Protein AF-A0AAN8RDM3-F1 (afdb_monomer)

Foldseek 3Di:
DKDFDWDADPVRFIFTDWIFDDDPAADDDPPPDPPRTDPSVDDAFAFDDNHHSVDAFQARVQLRVQVVVLVVCVVVDVDDPVNSFVSQQVSLVWDPQPPDPCNVPDLPVVVVVSNHSWFDKDFQPSVDDPPPPDDDPDPDPDPCVLVVRLVGIDTDQKGWDWDAGRNQKIKIWMAGQQDVVVPGNGDPPRIDIDIDGDDD

InterPro domains:
  IPR008551 Transport and Golgi organisation protein 2 [PF05742] (17-179)
  IPR008551 Transport and Golgi organisation protein 2 [PTHR17985] (17-179)

Organism: NCBI:txid47235

Sequence (200 aa):
MLCGQFSRDHQNRVRIDSFGVISNRAEGQIHEKRHDIIDPMEPGTYGLSNSAFTSPWPKVLNGEQLLNELVEEIQHDKLTNREISQKGIEILGSDSLSGDEAWKESNNRLELLKQSVFIPMFETRNLAGPNSVGATTGQDQGQDQALSGLYNLYGTQKQTVIIVHESGAVRYTEKTLYDWLQGATSVANGTVDIIFDLDL

Structure (mmCIF, N/CA/C/O backbone):
data_AF-A0AAN8RDM3-F1
#
_entry.id   AF-A0AAN8RDM3-F1
#
loop_
_atom_site.group_PDB
_atom_site.id
_atom_site.type_symbol
_atom_site.label_atom_id
_atom_site.label_alt_id
_atom_site.label_comp_id
_atom_site.label_asym_id
_atom_site.label_entity_id
_atom_site.label_seq_id
_atom_site.pdbx_PDB_ins_code
_atom_site.Cartn_x
_atom_site.Cartn_y
_atom_site.Cartn_z
_atom_site.occupancy
_atom_site.B_iso_or_equiv
_atom_site.auth_seq_id
_atom_site.auth_comp_id
_atom_site.auth_asym_id
_atom_site.auth_atom_id
_atom_site.pdbx_PDB_model_num
ATOM 1 N N . MET A 1 1 ? -11.429 -5.765 -7.635 1.00 68.56 1 MET A N 1
ATOM 2 C CA . MET A 1 1 ? -12.202 -4.850 -6.770 1.00 68.56 1 MET A CA 1
ATOM 3 C C . MET A 1 1 ? -12.479 -5.562 -5.463 1.00 68.56 1 MET A C 1
ATOM 5 O O . MET A 1 1 ? -12.862 -6.721 -5.506 1.00 68.56 1 MET A O 1
ATOM 9 N N . LEU A 1 2 ? -12.259 -4.896 -4.335 1.00 77.38 2 LEU A N 1
ATOM 10 C CA . LEU A 1 2 ? -12.659 -5.393 -3.020 1.00 77.38 2 LEU A CA 1
ATOM 11 C C . LEU A 1 2 ? -14.051 -4.853 -2.700 1.00 77.38 2 LEU A C 1
ATOM 13 O O . LEU A 1 2 ? -14.313 -3.675 -2.940 1.00 77.38 2 LEU A O 1
ATOM 17 N N . CYS A 1 3 ? -14.943 -5.706 -2.212 1.00 77.00 3 CYS A N 1
ATOM 18 C CA . CYS A 1 3 ? -16.297 -5.321 -1.835 1.00 77.00 3 CYS A CA 1
ATOM 19 C C . CYS A 1 3 ? -16.640 -5.945 -0.490 1.00 77.00 3 CYS A C 1
ATOM 21 O O . CYS A 1 3 ? -16.490 -7.147 -0.309 1.00 77.00 3 CYS A O 1
ATOM 23 N N . GLY A 1 4 ? -17.123 -5.140 0.443 1.00 79.75 4 GLY A N 1
ATOM 24 C CA . GLY A 1 4 ? -17.584 -5.641 1.722 1.00 79.75 4 GLY A CA 1
ATOM 25 C C . GLY A 1 4 ? -18.233 -4.554 2.548 1.00 79.75 4 GLY A C 1
ATOM 26 O O . GLY A 1 4 ? -18.380 -3.417 2.095 1.00 79.75 4 GLY A O 1
ATOM 27 N N . GLN A 1 5 ? -18.627 -4.929 3.756 1.00 83.31 5 GLN A N 1
ATOM 28 C CA . GLN A 1 5 ? -19.312 -4.050 4.687 1.00 83.31 5 GLN A CA 1
ATOM 29 C C . GLN A 1 5 ? -18.577 -4.038 6.027 1.00 83.31 5 GLN A C 1
ATOM 31 O O . GLN A 1 5 ? -18.112 -5.074 6.502 1.00 83.31 5 GLN A O 1
ATOM 36 N N . PHE A 1 6 ? -18.489 -2.852 6.624 1.00 86.88 6 PHE A N 1
ATOM 37 C CA . PHE A 1 6 ? -18.148 -2.707 8.030 1.00 86.88 6 PHE A CA 1
ATOM 38 C C . PHE A 1 6 ? -19.433 -2.682 8.859 1.00 86.88 6 PHE A C 1
ATOM 40 O O . PHE A 1 6 ? -20.423 -2.068 8.459 1.00 86.88 6 PHE A O 1
ATOM 47 N N . SER A 1 7 ? -19.410 -3.321 10.020 1.00 89.50 7 SER A N 1
ATOM 48 C CA . SER A 1 7 ? -20.489 -3.273 11.007 1.00 89.50 7 SER A CA 1
ATOM 49 C C . SER A 1 7 ? -19.919 -3.087 12.406 1.00 89.50 7 SER A C 1
ATOM 51 O O . SER A 1 7 ? -18.700 -3.080 12.594 1.00 89.50 7 SER A O 1
ATOM 53 N N . ARG A 1 8 ? -20.796 -2.905 13.398 1.00 90.44 8 ARG A N 1
ATOM 54 C CA . ARG A 1 8 ? -20.408 -2.849 14.808 1.00 90.44 8 ARG A CA 1
ATOM 55 C C . ARG A 1 8 ? -20.841 -4.109 15.541 1.00 90.44 8 ARG A C 1
ATOM 57 O O . ARG A 1 8 ? -21.967 -4.575 15.380 1.00 90.44 8 ARG A O 1
ATOM 64 N N . ASP A 1 9 ? -19.952 -4.639 16.375 1.00 89.56 9 ASP A N 1
ATOM 65 C CA . ASP A 1 9 ? -20.300 -5.713 17.299 1.00 89.56 9 ASP A CA 1
ATOM 66 C C . ASP A 1 9 ? -21.062 -5.197 18.533 1.00 89.56 9 ASP A C 1
ATOM 68 O O . ASP A 1 9 ? -21.318 -4.005 18.709 1.00 89.56 9 ASP A O 1
ATOM 72 N N . HIS A 1 10 ? -21.426 -6.119 19.424 1.00 91.31 10 HIS A N 1
ATOM 73 C CA . HIS A 1 10 ? -22.128 -5.813 20.672 1.00 91.31 10 HIS A CA 1
ATOM 74 C C . HIS A 1 10 ? -21.305 -4.966 21.661 1.00 91.31 10 HIS A C 1
ATOM 76 O O . HIS A 1 10 ? -21.878 -4.412 22.596 1.00 91.31 10 HIS A O 1
ATOM 82 N N . GLN A 1 11 ? -19.987 -4.847 21.466 1.00 91.88 11 GLN A N 1
ATOM 83 C CA . GLN A 1 11 ? -19.116 -3.920 22.192 1.00 91.88 11 GLN A CA 1
ATOM 84 C C . GLN A 1 11 ? -18.909 -2.593 21.446 1.00 91.88 11 GLN A C 1
ATOM 86 O O . GLN A 1 11 ? -18.042 -1.808 21.828 1.00 91.88 11 GLN A O 1
ATOM 91 N N . ASN A 1 12 ? -19.706 -2.318 20.408 1.00 89.38 12 ASN A N 1
ATOM 92 C CA . ASN A 1 12 ? -19.611 -1.134 19.556 1.00 89.38 12 ASN A CA 1
ATOM 93 C C . ASN A 1 12 ? -18.294 -1.045 18.760 1.00 89.38 12 ASN A C 1
ATOM 95 O O . ASN A 1 12 ? -17.922 0.038 18.298 1.00 89.38 12 ASN A O 1
ATOM 99 N N . ARG A 1 13 ? -17.587 -2.166 18.582 1.00 91.06 13 ARG A N 1
ATOM 100 C CA . ARG A 1 13 ? -16.330 -2.218 17.831 1.00 91.06 13 ARG A CA 1
ATOM 101 C C . ARG A 1 13 ? -16.594 -2.487 16.362 1.00 91.06 13 ARG A C 1
ATOM 103 O O . ARG A 1 13 ? -17.389 -3.364 16.029 1.00 91.06 13 ARG A O 1
ATOM 110 N N . VAL A 1 14 ? -15.917 -1.746 15.495 1.00 90.06 14 VAL A N 1
ATOM 111 C CA . VAL A 1 14 ? -15.956 -1.937 14.049 1.00 90.06 14 VAL A CA 1
ATOM 112 C C . VAL A 1 14 ? -15.333 -3.277 13.688 1.00 90.06 14 VAL A C 1
ATOM 114 O O . VAL A 1 14 ? -14.226 -3.600 14.118 1.00 90.06 14 VAL A O 1
ATOM 117 N N . ARG A 1 15 ? -16.049 -4.046 12.870 1.00 86.44 15 ARG A N 1
ATOM 118 C CA . ARG A 1 15 ? -15.604 -5.314 12.299 1.00 86.44 15 ARG A CA 1
ATOM 119 C C . ARG A 1 15 ? -15.868 -5.318 10.804 1.00 86.44 15 ARG A C 1
ATOM 121 O O . ARG A 1 15 ? -16.769 -4.637 10.318 1.00 86.44 15 ARG A O 1
ATOM 128 N N . ILE A 1 16 ? -15.062 -6.086 10.087 1.00 81.62 16 ILE A N 1
ATOM 129 C CA . ILE A 1 16 ? -15.334 -6.424 8.695 1.00 81.62 16 ILE A CA 1
ATOM 130 C C . ILE A 1 16 ? -16.330 -7.590 8.728 1.00 81.62 16 ILE A C 1
ATOM 132 O O . ILE A 1 16 ? -16.072 -8.588 9.399 1.00 81.62 16 ILE A O 1
ATOM 136 N N . ASP A 1 17 ? -17.474 -7.451 8.060 1.00 78.00 17 ASP A N 1
ATOM 137 C CA . ASP A 1 17 ? -18.386 -8.571 7.813 1.00 78.00 17 ASP A CA 1
ATOM 138 C C . ASP A 1 17 ? -17.915 -9.327 6.559 1.00 78.00 17 ASP A C 1
ATOM 140 O O . ASP A 1 17 ? -16.739 -9.633 6.397 1.00 78.00 17 ASP A O 1
ATOM 144 N N . SER A 1 18 ? -18.805 -9.635 5.618 1.00 72.88 18 SER A N 1
ATOM 145 C CA . SER A 1 18 ? -18.408 -10.289 4.374 1.00 72.88 18 SER A CA 1
ATOM 146 C C . SER A 1 18 ? -17.490 -9.379 3.556 1.00 72.88 18 SER A C 1
ATOM 148 O O . SER A 1 18 ? -17.878 -8.262 3.207 1.00 72.88 18 SER A O 1
ATOM 150 N N . PHE A 1 19 ? -16.301 -9.880 3.217 1.00 73.88 19 PHE A N 1
ATOM 151 C CA . PHE A 1 19 ? -15.342 -9.212 2.344 1.00 73.88 19 PHE A CA 1
ATOM 152 C C . PHE A 1 19 ? -15.029 -10.110 1.144 1.00 73.88 19 PHE A C 1
ATOM 154 O O . PHE A 1 19 ? -14.442 -11.183 1.271 1.00 73.88 19 PHE A O 1
ATOM 161 N N . GLY A 1 20 ? -15.492 -9.697 -0.030 1.00 74.12 20 GLY A N 1
ATOM 162 C CA . GLY A 1 20 ? -15.353 -10.421 -1.284 1.00 74.12 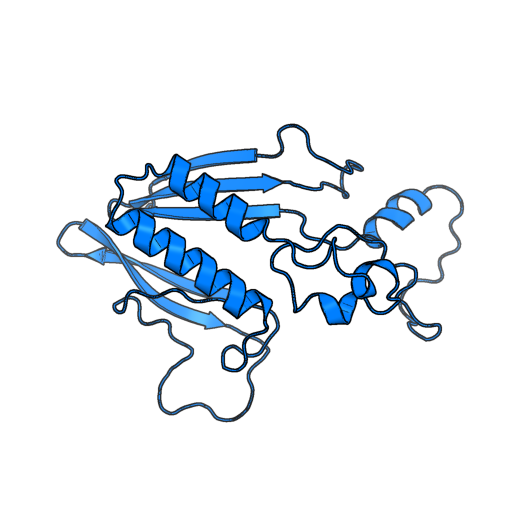20 GLY A CA 1
ATOM 163 C C . GLY A 1 20 ? -14.354 -9.767 -2.230 1.00 74.12 20 GLY A C 1
ATOM 164 O O . GLY A 1 20 ? -14.242 -8.538 -2.315 1.00 74.12 20 GLY A O 1
ATOM 165 N N . VAL A 1 21 ? -13.670 -10.605 -3.003 1.00 73.81 21 VAL A N 1
ATOM 166 C CA . VAL A 1 21 ? -12.825 -10.183 -4.122 1.00 73.81 21 VAL A CA 1
ATOM 167 C C . VAL A 1 21 ? -13.608 -10.345 -5.425 1.00 73.81 21 VAL A C 1
ATOM 169 O O . VAL A 1 21 ? -14.017 -11.439 -5.794 1.00 73.81 21 VAL A O 1
ATOM 172 N N . ILE A 1 22 ? -13.796 -9.254 -6.166 1.00 72.12 22 ILE A N 1
ATOM 173 C CA . ILE A 1 22 ? -14.384 -9.266 -7.511 1.00 72.12 22 ILE A CA 1
ATOM 174 C C . ILE A 1 22 ? -13.262 -9.075 -8.532 1.00 72.12 22 ILE A C 1
ATOM 176 O O . ILE A 1 22 ? -12.672 -7.993 -8.622 1.00 72.12 22 ILE A O 1
ATOM 180 N N . SER A 1 23 ? -12.968 -10.121 -9.304 1.00 69.56 23 SER A N 1
ATOM 181 C CA . SER A 1 23 ? -11.911 -10.142 -10.320 1.00 69.56 23 SER A CA 1
ATOM 182 C C . SER A 1 23 ? -12.459 -10.586 -11.675 1.00 69.56 23 SER A C 1
ATOM 184 O O . SER A 1 23 ? -13.256 -11.514 -11.759 1.00 69.56 23 SER A O 1
ATOM 186 N N . ASN A 1 24 ? -11.997 -9.949 -12.752 1.00 65.94 24 ASN A N 1
ATOM 187 C CA . ASN A 1 24 ? -12.223 -10.415 -14.124 1.00 65.94 24 ASN A CA 1
ATOM 188 C C . ASN A 1 24 ? -11.185 -11.462 -14.573 1.00 65.94 24 ASN A C 1
ATOM 190 O O . ASN A 1 24 ? -11.189 -11.877 -15.729 1.00 65.94 24 ASN A O 1
ATOM 194 N N . ARG A 1 25 ? -10.278 -11.860 -13.676 1.00 66.06 25 ARG A N 1
ATOM 195 C CA . ARG A 1 25 ? -9.224 -12.850 -13.898 1.00 66.06 25 ARG A CA 1
ATOM 196 C C . ARG A 1 25 ? -9.388 -13.967 -12.872 1.00 66.06 25 ARG A C 1
ATOM 198 O O . ARG A 1 25 ? -8.882 -13.864 -11.756 1.00 66.06 25 ARG A O 1
ATOM 205 N N . ALA A 1 26 ? -10.140 -14.992 -13.259 1.00 61.72 26 ALA A N 1
ATOM 206 C CA . ALA A 1 26 ? -10.328 -16.232 -12.516 1.00 61.72 26 ALA A CA 1
ATOM 207 C C . ALA A 1 26 ? -9.933 -17.398 -13.431 1.00 61.72 26 ALA A C 1
ATOM 209 O O . ALA A 1 26 ? -10.359 -17.442 -14.587 1.00 61.72 26 ALA A O 1
ATOM 210 N N . GLU A 1 27 ? -9.115 -18.323 -12.936 1.00 59.41 27 GLU A N 1
ATOM 211 C CA . GLU A 1 27 ? -8.776 -19.559 -13.645 1.00 59.41 27 GLU A CA 1
ATOM 212 C C . GLU A 1 27 ? -9.461 -20.752 -12.967 1.00 59.41 27 GLU A C 1
ATOM 214 O O . GLU A 1 27 ? -9.480 -20.832 -11.746 1.00 59.41 27 GLU A O 1
ATOM 219 N N . GLY A 1 28 ? -10.015 -21.660 -13.782 1.00 50.53 28 GLY A N 1
ATOM 220 C CA . GLY A 1 28 ? -10.243 -23.082 -13.482 1.00 50.53 28 GLY A CA 1
ATOM 221 C C . GLY A 1 28 ? -10.850 -23.484 -12.127 1.00 50.53 28 GLY A C 1
ATOM 222 O O . GLY A 1 28 ? -10.137 -23.633 -11.148 1.00 50.53 28 GLY A O 1
ATOM 223 N N . GLN A 1 29 ? -12.129 -23.883 -12.176 1.00 45.91 29 GLN A N 1
ATOM 224 C CA . GLN A 1 29 ? -12.986 -24.430 -11.109 1.00 45.91 29 GLN A CA 1
ATOM 225 C C . GLN A 1 29 ? -13.455 -23.420 -10.057 1.00 45.91 29 GLN A C 1
ATOM 227 O O . GLN A 1 29 ? -12.687 -22.903 -9.259 1.00 45.91 29 GLN A O 1
ATOM 232 N N . ILE A 1 30 ? -14.779 -23.243 -10.004 1.00 50.00 30 ILE A N 1
ATOM 233 C CA . ILE A 1 30 ? -15.480 -22.775 -8.808 1.00 50.00 30 ILE A CA 1
ATOM 234 C C . ILE A 1 30 ? -15.101 -23.758 -7.695 1.00 50.00 30 ILE A C 1
ATOM 236 O O . ILE A 1 30 ? -15.605 -24.881 -7.662 1.00 50.00 30 ILE A O 1
ATOM 240 N N . HIS A 1 31 ? -14.137 -23.393 -6.855 1.00 44.16 31 HIS A N 1
ATOM 241 C CA . HIS A 1 31 ? -13.751 -24.217 -5.721 1.00 44.16 31 HIS A CA 1
ATOM 242 C C . HIS A 1 31 ? -14.950 -24.353 -4.772 1.00 44.16 31 HIS A C 1
ATOM 244 O O . HIS A 1 31 ? -15.658 -23.385 -4.498 1.00 44.16 31 HIS A O 1
ATOM 250 N N . GLU A 1 32 ? -15.189 -25.564 -4.259 1.00 42.72 32 GLU A N 1
ATOM 251 C CA . GLU A 1 32 ? -16.275 -25.830 -3.298 1.00 42.72 32 GLU A CA 1
ATOM 252 C C . GLU A 1 32 ? -16.103 -25.025 -1.996 1.00 42.72 32 GLU A C 1
ATOM 254 O O . GLU A 1 32 ? -17.075 -24.718 -1.305 1.00 42.72 32 GLU A O 1
ATOM 259 N N . LYS A 1 33 ? -14.864 -24.622 -1.690 1.00 44.44 33 LYS A N 1
ATOM 260 C CA . LYS A 1 33 ? -14.551 -23.591 -0.703 1.00 44.44 33 LYS A CA 1
ATOM 261 C C . LYS A 1 33 ? -14.524 -22.230 -1.390 1.00 44.44 33 LYS A C 1
ATOM 263 O O . LYS A 1 33 ? -13.773 -22.032 -2.342 1.00 44.44 33 LYS A O 1
ATOM 268 N N . ARG A 1 34 ? -15.308 -21.285 -0.864 1.00 48.12 34 ARG A N 1
ATOM 269 C CA . ARG A 1 34 ? -15.363 -19.877 -1.288 1.00 48.12 34 ARG A CA 1
ATOM 270 C C . ARG A 1 34 ? -14.048 -19.146 -0.966 1.00 48.12 34 ARG A C 1
ATOM 272 O O . ARG A 1 34 ? -14.036 -18.253 -0.133 1.00 48.12 34 ARG A O 1
ATOM 279 N N . HIS A 1 35 ? -12.943 -19.524 -1.602 1.00 46.94 35 HIS A N 1
ATOM 280 C CA . HIS A 1 35 ? -11.644 -18.858 -1.450 1.00 46.94 35 HIS A CA 1
ATOM 281 C C . HIS A 1 35 ? -11.640 -17.415 -1.999 1.00 46.94 35 HIS A C 1
ATOM 283 O O . HIS A 1 35 ? -10.703 -16.673 -1.735 1.00 46.94 35 HIS A O 1
ATOM 289 N N . ASP A 1 36 ? -12.706 -17.000 -2.697 1.00 53.12 36 ASP A N 1
ATOM 290 C CA . ASP A 1 36 ? -12.955 -15.608 -3.111 1.00 53.12 36 ASP A CA 1
ATOM 291 C C . ASP A 1 36 ? -13.539 -14.727 -1.985 1.00 53.12 36 ASP A C 1
ATOM 293 O O . ASP A 1 36 ? -13.785 -13.531 -2.180 1.00 53.12 36 ASP A O 1
ATOM 297 N N . ILE A 1 37 ? -13.804 -15.321 -0.817 1.00 58.19 37 ILE A N 1
ATOM 298 C CA . ILE A 1 37 ? -14.207 -14.621 0.400 1.00 58.19 37 ILE A CA 1
ATOM 299 C C . ILE A 1 37 ? -13.010 -14.635 1.340 1.00 58.19 37 ILE A C 1
ATOM 301 O O . ILE A 1 37 ? -12.565 -15.695 1.777 1.00 58.19 37 ILE A O 1
ATOM 305 N N . ILE A 1 38 ? -12.505 -13.446 1.647 1.00 65.31 38 ILE A N 1
ATOM 306 C CA . ILE A 1 38 ? -11.562 -13.261 2.744 1.00 65.31 38 ILE A CA 1
ATOM 307 C C . ILE A 1 38 ? -12.380 -13.461 4.015 1.00 65.31 38 ILE A C 1
ATOM 309 O O . ILE A 1 38 ? -13.342 -12.722 4.234 1.00 65.31 38 ILE A O 1
ATOM 313 N N . ASP A 1 39 ? -12.052 -14.487 4.806 1.00 64.38 39 ASP A N 1
ATOM 314 C CA . ASP A 1 39 ? -12.711 -14.684 6.093 1.00 64.38 39 ASP A CA 1
ATOM 315 C C . ASP A 1 39 ? -12.275 -13.543 7.021 1.00 64.38 39 ASP A C 1
ATOM 317 O O . ASP A 1 39 ? -11.116 -13.503 7.439 1.00 64.38 39 ASP A O 1
ATOM 321 N N . PRO A 1 40 ? -13.166 -12.594 7.352 1.00 59.53 40 PRO A N 1
ATOM 322 C CA . PRO A 1 40 ? -12.818 -11.482 8.230 1.00 59.53 40 PRO A CA 1
ATOM 323 C C . PRO A 1 40 ? -12.465 -11.938 9.655 1.00 59.53 40 PRO A C 1
ATOM 325 O O . PRO A 1 40 ? -11.978 -11.135 10.453 1.00 59.53 40 PRO A O 1
ATOM 328 N N . MET A 1 41 ? -12.788 -13.185 10.014 1.00 61.81 41 MET A N 1
ATOM 329 C CA . MET A 1 41 ? -12.538 -13.758 11.332 1.00 61.81 41 MET A CA 1
ATOM 330 C C . MET A 1 41 ? -11.161 -14.415 11.437 1.00 61.81 41 MET A C 1
ATOM 332 O O . MET A 1 41 ? -10.716 -14.661 12.558 1.00 61.81 41 MET A O 1
ATOM 336 N N . GLU A 1 42 ? -10.480 -14.668 10.315 1.00 70.19 42 GLU A N 1
ATOM 337 C CA . GLU A 1 42 ? -9.111 -15.182 10.293 1.00 70.19 42 GLU A CA 1
ATOM 338 C C . GLU A 1 42 ? -8.132 -14.040 9.969 1.00 70.19 42 GLU A C 1
ATOM 340 O O . GLU A 1 42 ? -8.084 -13.563 8.829 1.00 70.19 42 GLU A O 1
ATOM 345 N N . PRO A 1 43 ? -7.342 -13.570 10.958 1.00 76.44 43 PRO A N 1
ATOM 346 C CA . PRO A 1 43 ? -6.298 -12.587 10.712 1.00 76.44 43 PRO A CA 1
ATOM 347 C C . PRO A 1 43 ? -5.333 -13.100 9.645 1.00 76.44 43 PRO A C 1
ATOM 349 O O . PRO A 1 43 ? -4.826 -14.217 9.740 1.00 76.44 43 PRO A O 1
ATOM 352 N N . GLY A 1 44 ? -5.058 -12.272 8.646 1.00 84.75 44 GLY A N 1
ATOM 353 C CA . GLY A 1 44 ? -4.172 -12.646 7.559 1.00 84.75 44 GLY A CA 1
ATOM 354 C C . GLY A 1 44 ? -3.821 -11.467 6.673 1.00 84.75 44 GLY A C 1
ATOM 355 O O . GLY A 1 44 ? -4.501 -10.438 6.662 1.00 84.75 44 GLY A O 1
ATOM 356 N N . THR A 1 45 ? -2.746 -11.650 5.919 1.00 88.94 45 THR A N 1
ATOM 357 C CA . THR A 1 45 ? -2.311 -10.723 4.885 1.00 88.94 45 THR A CA 1
ATOM 358 C C . THR A 1 45 ? -2.751 -11.261 3.534 1.00 88.94 45 THR A C 1
ATOM 360 O O . THR A 1 45 ? -2.480 -12.412 3.206 1.00 88.94 45 THR A O 1
ATOM 363 N N . TYR A 1 46 ? -3.428 -10.417 2.758 1.00 86.44 46 TYR A N 1
ATOM 364 C CA . TYR A 1 46 ? -3.996 -10.789 1.467 1.00 86.44 46 TYR A CA 1
ATOM 365 C C . TYR A 1 46 ? -3.585 -9.769 0.410 1.00 86.44 46 TYR A C 1
ATOM 367 O O . TYR A 1 46 ? -3.820 -8.568 0.565 1.00 86.44 46 TYR A O 1
ATOM 375 N N . GLY A 1 47 ? -2.998 -10.244 -0.681 1.00 87.69 47 GLY A N 1
ATOM 376 C CA . GLY A 1 47 ? -2.548 -9.422 -1.788 1.00 87.69 47 GLY A CA 1
ATOM 377 C C . GLY A 1 47 ? -3.370 -9.639 -3.057 1.00 87.69 47 GLY A C 1
ATOM 378 O O . GLY A 1 47 ? -3.792 -10.743 -3.394 1.00 87.69 47 GLY A O 1
ATOM 379 N N . LEU A 1 48 ? -3.595 -8.554 -3.801 1.00 86.38 48 LEU A N 1
ATOM 380 C CA . LEU A 1 48 ? -4.330 -8.571 -5.064 1.00 86.38 48 LEU A CA 1
ATOM 381 C C . LEU A 1 48 ? -3.518 -7.913 -6.172 1.00 86.38 48 LEU A C 1
ATOM 383 O O . LEU A 1 48 ? -2.854 -6.897 -5.970 1.00 86.38 48 LEU A O 1
ATOM 387 N N . SER A 1 49 ? -3.606 -8.470 -7.378 1.00 87.19 49 SER A N 1
ATOM 388 C CA . SER A 1 49 ? -3.012 -7.872 -8.570 1.00 87.19 49 SER A CA 1
ATOM 389 C C . SER A 1 49 ? -3.796 -8.245 -9.829 1.00 87.19 49 SER A C 1
ATOM 391 O O . SER A 1 49 ? -4.903 -8.769 -9.753 1.00 87.19 49 SER A O 1
ATOM 393 N N . ASN A 1 50 ? -3.211 -7.991 -11.000 1.00 84.88 50 ASN A N 1
ATOM 394 C CA . ASN A 1 50 ? -3.750 -8.450 -12.278 1.00 84.88 50 ASN A CA 1
ATOM 395 C C . ASN A 1 50 ? -3.456 -9.940 -12.554 1.00 84.88 50 ASN A C 1
ATOM 397 O O . ASN A 1 50 ? -3.697 -10.412 -13.663 1.00 84.88 50 ASN A O 1
ATOM 401 N N . SER A 1 51 ? -2.902 -10.690 -11.607 1.00 83.44 51 SER A N 1
ATOM 402 C CA . SER A 1 51 ? -2.834 -12.152 -11.676 1.00 83.44 51 SER A CA 1
ATOM 403 C C . SER A 1 51 ? -4.151 -12.790 -11.223 1.00 83.44 51 SER A C 1
ATOM 405 O O . SER A 1 51 ? -4.980 -12.130 -10.598 1.00 83.44 51 SER A O 1
ATOM 407 N N . ALA A 1 52 ? -4.343 -14.082 -11.499 1.00 79.19 52 ALA A N 1
ATOM 408 C CA . ALA A 1 52 ? -5.356 -14.846 -10.775 1.00 79.19 52 ALA A CA 1
ATOM 409 C C . ALA A 1 52 ? -5.010 -14.848 -9.274 1.00 79.19 52 ALA A C 1
ATOM 411 O O . ALA A 1 52 ? -3.830 -14.884 -8.913 1.00 79.19 52 ALA A O 1
ATOM 412 N N . PHE A 1 53 ? -6.022 -14.807 -8.404 1.00 77.06 53 PHE A N 1
ATOM 413 C CA . PHE A 1 53 ? -5.815 -14.796 -6.949 1.00 77.06 53 PHE A CA 1
ATOM 414 C C . PHE A 1 53 ? -5.081 -16.057 -6.462 1.00 77.06 53 PHE A C 1
ATOM 416 O O . PHE A 1 53 ? -4.168 -15.977 -5.652 1.00 77.06 53 PHE A O 1
ATOM 423 N N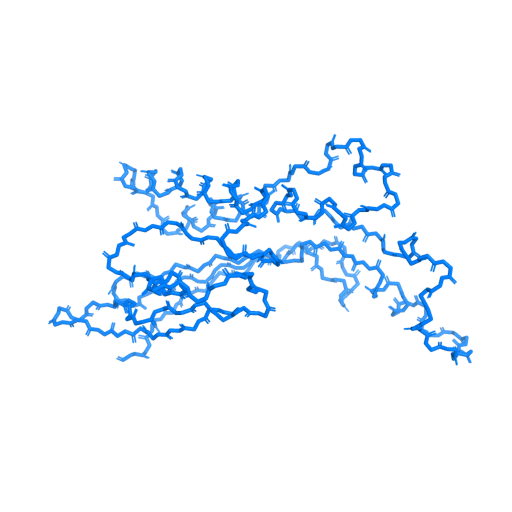 . THR A 1 54 ? -5.402 -17.212 -7.049 1.00 77.44 54 THR A N 1
ATOM 424 C CA . THR A 1 54 ? -4.777 -18.518 -6.771 1.00 77.44 54 THR A CA 1
ATOM 425 C C . THR A 1 54 ? -3.396 -18.703 -7.406 1.00 77.44 54 THR A C 1
ATOM 427 O O . THR A 1 54 ? -2.750 -19.727 -7.203 1.00 77.44 54 THR A O 1
ATOM 430 N N . SER A 1 55 ? -2.931 -17.749 -8.210 1.00 83.62 55 SER A N 1
ATOM 431 C CA . SER A 1 55 ? -1.616 -17.780 -8.860 1.00 83.62 55 SER A CA 1
ATOM 432 C C . SER A 1 55 ? -0.994 -16.384 -8.804 1.00 83.62 55 SER A C 1
ATOM 434 O O . SER A 1 55 ? -0.902 -15.701 -9.832 1.00 83.62 55 SER A O 1
ATOM 436 N N . PRO A 1 56 ? -0.625 -15.920 -7.594 1.00 88.75 56 PRO A N 1
ATOM 437 C CA . PRO A 1 56 ? -0.134 -14.569 -7.371 1.00 88.75 56 PRO A CA 1
ATOM 438 C C . PRO A 1 56 ? 1.159 -14.301 -8.144 1.00 88.75 56 PRO A C 1
ATOM 440 O O . PRO A 1 56 ? 2.035 -15.157 -8.275 1.00 88.75 56 PRO A O 1
ATOM 443 N N . TRP A 1 57 ? 1.300 -13.078 -8.653 1.00 93.38 57 TRP A N 1
ATOM 444 C CA . TRP A 1 57 ? 2.571 -12.619 -9.213 1.00 93.38 57 TRP A CA 1
ATOM 445 C C . TRP A 1 57 ? 3.646 -12.440 -8.129 1.00 93.38 57 TRP A C 1
ATOM 447 O O . TRP A 1 57 ? 3.302 -12.182 -6.976 1.00 93.38 57 TRP A O 1
ATOM 457 N N . PRO A 1 58 ? 4.945 -12.475 -8.488 1.00 94.62 58 PRO A N 1
ATOM 458 C CA . PRO A 1 58 ? 6.041 -12.315 -7.527 1.00 94.62 58 PRO A CA 1
ATOM 459 C C . PRO A 1 58 ? 5.930 -11.067 -6.645 1.00 94.62 58 PRO A C 1
ATOM 461 O O . PRO A 1 58 ? 6.156 -11.145 -5.441 1.00 94.62 58 PRO A O 1
ATOM 464 N N . LYS A 1 59 ? 5.488 -9.932 -7.202 1.00 95.06 59 LYS A N 1
ATOM 465 C CA . LYS A 1 59 ? 5.274 -8.709 -6.414 1.00 95.06 59 LYS A CA 1
ATOM 466 C C . LYS A 1 59 ? 4.222 -8.844 -5.314 1.00 95.06 59 LYS A C 1
ATOM 468 O O . LYS A 1 59 ? 4.305 -8.135 -4.320 1.00 95.06 59 LYS A O 1
ATOM 473 N N . VAL A 1 60 ? 3.221 -9.706 -5.513 1.00 93.75 60 VAL A N 1
ATOM 474 C CA . VAL A 1 60 ? 2.173 -9.960 -4.518 1.00 93.75 60 VAL A CA 1
ATOM 475 C C . VAL A 1 60 ? 2.792 -10.704 -3.349 1.00 93.75 60 VAL A C 1
ATOM 477 O O . VAL A 1 60 ? 2.725 -10.212 -2.234 1.00 93.75 60 VAL A O 1
ATOM 480 N N . LEU A 1 61 ? 3.495 -11.803 -3.630 1.00 93.88 61 LEU A N 1
ATOM 481 C CA . LEU A 1 61 ? 4.192 -12.595 -2.616 1.00 93.88 61 LEU A CA 1
ATOM 482 C C . LEU A 1 61 ? 5.194 -11.749 -1.814 1.00 93.88 61 LEU A C 1
ATOM 484 O O . LEU A 1 61 ? 5.219 -11.817 -0.591 1.00 93.88 61 LEU A O 1
ATOM 488 N N . ASN A 1 62 ? 5.974 -10.903 -2.494 1.00 95.25 62 ASN A N 1
ATOM 489 C CA . ASN A 1 62 ? 6.906 -9.984 -1.837 1.00 95.25 62 ASN A CA 1
ATOM 490 C C . ASN A 1 62 ? 6.177 -8.957 -0.950 1.00 95.25 62 ASN A C 1
ATOM 492 O O . ASN A 1 62 ? 6.554 -8.741 0.196 1.00 95.25 62 ASN A O 1
ATOM 496 N N . GLY A 1 63 ? 5.107 -8.337 -1.460 1.00 96.38 63 GLY A N 1
ATOM 497 C CA . GLY A 1 63 ? 4.310 -7.383 -0.688 1.00 96.38 63 GLY A CA 1
ATOM 498 C C . GLY A 1 63 ? 3.645 -8.013 0.540 1.00 96.38 63 GLY A C 1
ATOM 499 O O . GLY A 1 63 ? 3.637 -7.400 1.603 1.00 96.38 63 GLY A O 1
ATOM 500 N N . GLU A 1 64 ? 3.131 -9.240 0.414 1.00 95.44 64 GLU A N 1
ATOM 501 C CA . GLU A 1 64 ? 2.551 -9.993 1.530 1.00 95.44 64 GLU A CA 1
ATOM 502 C C . GLU A 1 64 ? 3.600 -10.330 2.591 1.00 95.44 64 GLU A C 1
ATOM 504 O O . GLU A 1 64 ? 3.337 -10.159 3.779 1.00 95.44 64 GLU A O 1
ATOM 509 N N . GLN A 1 65 ? 4.801 -10.750 2.181 1.00 96.38 65 GLN A N 1
ATOM 510 C CA . GLN A 1 65 ? 5.904 -11.000 3.107 1.00 96.38 65 GLN A CA 1
ATOM 511 C C . GLN A 1 65 ? 6.263 -9.735 3.901 1.00 96.38 65 GLN A C 1
ATOM 513 O O . GLN A 1 65 ? 6.259 -9.766 5.129 1.00 96.38 65 GLN A O 1
ATOM 518 N N . LEU A 1 66 ? 6.503 -8.614 3.215 1.00 97.25 66 LEU A N 1
ATOM 519 C CA . LEU A 1 66 ? 6.855 -7.342 3.853 1.00 97.25 66 LEU A CA 1
ATOM 520 C C . LEU A 1 66 ? 5.754 -6.837 4.802 1.00 97.25 66 LEU A C 1
ATOM 522 O O . LEU A 1 66 ? 6.040 -6.257 5.848 1.00 97.25 66 LEU A O 1
ATOM 526 N N . LEU A 1 67 ? 4.483 -7.051 4.452 1.00 96.88 67 LEU A N 1
ATOM 527 C CA . LEU A 1 67 ? 3.364 -6.671 5.312 1.00 96.88 67 LEU A CA 1
ATOM 528 C C . LEU A 1 67 ? 3.220 -7.608 6.520 1.00 96.88 67 LEU A C 1
ATOM 530 O O . LEU A 1 67 ? 2.899 -7.127 7.603 1.00 96.88 67 LEU A O 1
ATOM 534 N N . ASN A 1 68 ? 3.504 -8.905 6.380 1.00 95.69 68 ASN A N 1
ATOM 535 C CA . ASN A 1 68 ? 3.556 -9.826 7.519 1.00 95.69 68 ASN A CA 1
ATOM 536 C C . ASN A 1 68 ? 4.641 -9.417 8.523 1.00 95.69 68 ASN A C 1
ATOM 538 O O . ASN A 1 68 ? 4.359 -9.368 9.716 1.00 95.69 68 ASN A O 1
ATOM 542 N N . GLU A 1 69 ? 5.831 -9.042 8.047 1.0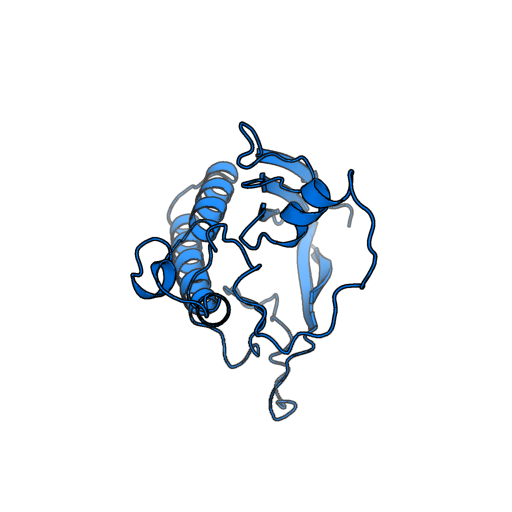0 95.56 69 GLU A N 1
ATOM 543 C CA . GLU A 1 69 ? 6.910 -8.514 8.896 1.00 95.56 69 GLU A CA 1
ATOM 544 C C . GLU A 1 69 ? 6.441 -7.265 9.669 1.00 95.56 69 GLU A C 1
ATOM 546 O O . GLU A 1 69 ? 6.602 -7.183 10.885 1.00 95.56 69 GLU A O 1
ATOM 551 N N . LEU A 1 70 ? 5.752 -6.329 9.003 1.00 96.19 70 LEU A N 1
ATOM 552 C CA . LEU A 1 70 ? 5.159 -5.163 9.668 1.00 96.19 70 LEU A CA 1
ATOM 553 C C . LEU A 1 70 ? 4.082 -5.548 10.697 1.00 96.19 70 LEU A C 1
ATOM 555 O O . LEU A 1 70 ? 4.010 -4.941 11.763 1.00 96.19 70 LEU A O 1
ATOM 559 N N . VAL A 1 71 ? 3.228 -6.530 10.404 1.00 93.88 71 VAL A N 1
ATOM 560 C CA . VAL A 1 71 ? 2.209 -7.011 11.353 1.00 93.88 71 VAL A CA 1
ATOM 561 C C . VAL A 1 71 ? 2.862 -7.623 12.590 1.00 93.88 71 VAL A C 1
ATOM 563 O O . VAL A 1 71 ? 2.412 -7.354 13.704 1.00 93.88 71 VAL A O 1
ATOM 566 N N . GLU A 1 72 ? 3.930 -8.400 12.418 1.00 93.06 72 GLU A N 1
ATOM 567 C CA . GLU A 1 72 ? 4.714 -8.929 13.532 1.00 93.06 72 GLU A CA 1
ATOM 568 C C . GLU A 1 72 ? 5.324 -7.793 14.360 1.00 93.06 72 GLU A C 1
ATOM 570 O O . GLU A 1 72 ? 5.189 -7.799 15.583 1.00 93.06 72 GLU A O 1
ATOM 575 N N . GLU A 1 73 ? 5.915 -6.777 13.726 1.00 93.62 73 GLU A N 1
ATOM 576 C CA . GLU A 1 73 ? 6.418 -5.594 14.434 1.00 93.62 73 GLU A CA 1
ATOM 577 C C . GLU A 1 73 ? 5.309 -4.888 15.226 1.00 93.62 73 GLU A C 1
ATOM 579 O O . GLU A 1 73 ? 5.507 -4.565 16.389 1.00 93.62 73 GLU A O 1
ATOM 584 N N . ILE A 1 74 ? 4.114 -4.700 14.658 1.00 92.75 74 ILE A N 1
ATOM 585 C CA . ILE A 1 74 ? 2.975 -4.074 15.358 1.00 92.75 74 ILE A CA 1
ATOM 586 C C . ILE A 1 74 ? 2.557 -4.869 16.605 1.00 92.75 74 ILE A C 1
ATOM 588 O O . ILE A 1 74 ? 2.095 -4.288 17.588 1.00 92.75 74 ILE A O 1
ATOM 592 N N . GLN A 1 75 ? 2.671 -6.198 16.571 1.00 89.19 75 GLN A N 1
ATOM 593 C CA . GLN A 1 75 ? 2.299 -7.052 17.701 1.00 89.19 75 GLN A CA 1
ATOM 594 C C . GLN A 1 75 ? 3.334 -7.021 18.832 1.00 89.19 75 GLN A C 1
ATOM 596 O O . GLN A 1 75 ? 2.962 -7.144 20.001 1.00 89.19 75 GLN A O 1
ATOM 601 N N . HIS A 1 76 ? 4.617 -6.869 18.498 1.00 89.19 76 HIS A N 1
ATOM 602 C CA . HIS A 1 76 ? 5.713 -6.883 19.471 1.00 89.19 76 HIS A CA 1
ATOM 603 C C . HIS A 1 76 ? 6.082 -5.480 19.973 1.00 89.19 76 HIS A C 1
ATOM 605 O O . HIS A 1 76 ? 6.369 -5.303 21.161 1.00 89.19 76 HIS A O 1
ATOM 611 N N . ASP A 1 77 ? 6.023 -4.483 19.095 1.00 80.44 77 ASP A N 1
ATOM 612 C CA . ASP A 1 77 ? 6.390 -3.097 19.350 1.00 80.44 77 ASP A CA 1
ATOM 613 C C . ASP A 1 77 ? 5.152 -2.200 19.452 1.00 80.44 77 ASP A C 1
ATOM 615 O O . ASP A 1 77 ? 4.130 -2.390 18.797 1.00 80.44 77 ASP A O 1
ATOM 619 N N . LYS A 1 78 ? 5.237 -1.139 20.260 1.00 78.88 78 LYS A N 1
ATOM 620 C CA . LYS A 1 78 ? 4.167 -0.132 20.366 1.00 78.88 78 LYS A CA 1
ATOM 621 C C . LYS A 1 78 ? 4.280 0.906 19.250 1.00 78.88 78 LYS A C 1
ATOM 623 O O . LYS A 1 78 ? 4.497 2.085 19.534 1.00 78.88 78 LYS A O 1
ATOM 628 N N . LEU A 1 79 ? 4.149 0.467 17.999 1.00 92.25 79 LEU A N 1
ATOM 629 C CA . LEU A 1 79 ? 4.140 1.372 16.852 1.00 92.25 79 LEU A CA 1
ATOM 630 C C . LEU A 1 79 ? 2.901 2.272 16.887 1.00 92.25 79 LEU A C 1
ATOM 632 O O . LEU A 1 79 ? 1.774 1.835 17.119 1.00 92.25 79 LEU A O 1
ATOM 636 N N . THR A 1 80 ? 3.104 3.557 16.631 1.00 93.44 80 THR A N 1
ATOM 637 C CA . THR A 1 80 ? 2.015 4.512 16.436 1.00 93.44 80 THR A CA 1
ATOM 638 C C . THR A 1 80 ? 1.394 4.343 15.049 1.00 93.44 80 THR A C 1
ATOM 640 O O . THR A 1 80 ? 2.069 3.974 14.090 1.00 93.44 80 THR A O 1
ATOM 643 N N . ASN A 1 81 ? 0.127 4.742 14.880 1.00 92.56 81 ASN A N 1
ATOM 644 C CA . ASN A 1 81 ? -0.531 4.735 13.562 1.00 92.56 81 ASN A CA 1
ATOM 645 C C . ASN A 1 81 ? 0.258 5.507 12.490 1.00 92.56 81 ASN A C 1
ATOM 647 O O . ASN A 1 81 ? 0.156 5.200 11.309 1.00 92.56 81 ASN A O 1
ATOM 651 N N . ARG A 1 82 ? 1.039 6.523 12.884 1.00 93.06 82 ARG A N 1
ATOM 652 C CA . ARG A 1 82 ? 1.888 7.277 11.953 1.00 93.06 82 ARG A CA 1
ATOM 653 C C . ARG A 1 82 ? 3.070 6.441 11.468 1.00 93.06 82 ARG A C 1
ATOM 655 O O . ARG A 1 82 ? 3.390 6.494 10.286 1.00 93.06 82 ARG A O 1
ATOM 662 N N . GLU A 1 83 ? 3.711 5.700 12.365 1.00 95.44 83 GLU A N 1
ATOM 663 C CA . GLU A 1 83 ? 4.823 4.805 12.026 1.00 95.44 83 GLU A CA 1
ATOM 664 C C . GLU A 1 83 ? 4.340 3.636 11.170 1.00 95.44 83 GLU A C 1
ATOM 666 O O . GLU A 1 83 ? 4.987 3.314 10.179 1.00 95.44 83 GLU A O 1
ATOM 671 N N . ILE A 1 84 ? 3.161 3.081 11.475 1.00 96.31 84 ILE A N 1
ATOM 672 C CA . ILE A 1 84 ? 2.518 2.052 10.645 1.00 96.31 84 ILE A CA 1
ATOM 673 C C . ILE A 1 84 ? 2.247 2.592 9.236 1.00 96.31 84 ILE A C 1
ATOM 675 O O . ILE A 1 84 ? 2.641 1.961 8.257 1.00 96.31 84 ILE A O 1
ATOM 679 N N . SER A 1 85 ? 1.639 3.782 9.112 1.00 96.06 85 SER A N 1
ATOM 680 C CA . SER A 1 85 ? 1.425 4.423 7.805 1.00 96.06 85 SER A CA 1
ATOM 681 C C . SER A 1 85 ? 2.738 4.625 7.047 1.00 96.06 85 SER A C 1
ATOM 683 O O . SER A 1 85 ? 2.811 4.343 5.854 1.00 96.06 85 SER A O 1
ATOM 685 N N . GLN A 1 86 ? 3.780 5.103 7.730 1.00 95.69 86 GLN A N 1
ATOM 686 C CA . GLN A 1 86 ? 5.083 5.363 7.125 1.00 95.69 86 GLN A CA 1
ATOM 687 C C . GLN A 1 86 ? 5.738 4.073 6.609 1.00 95.69 86 GLN A C 1
ATOM 689 O O . GLN A 1 86 ? 6.131 4.024 5.444 1.00 95.69 86 GLN A O 1
ATOM 694 N N . LYS A 1 87 ? 5.767 3.012 7.422 1.00 96.81 87 LYS A N 1
ATOM 695 C CA . LYS A 1 87 ? 6.262 1.689 7.016 1.00 96.81 87 LYS A CA 1
ATOM 696 C C . LYS A 1 87 ? 5.432 1.097 5.875 1.00 96.81 87 LYS A C 1
ATOM 698 O O . LYS A 1 87 ? 5.991 0.571 4.922 1.00 96.81 87 LYS A O 1
ATOM 703 N N . GLY A 1 88 ? 4.108 1.262 5.890 1.00 97.50 88 GLY A N 1
ATOM 704 C CA . GLY A 1 88 ? 3.248 0.855 4.775 1.00 97.50 88 GLY A CA 1
ATOM 705 C C . GLY A 1 88 ? 3.602 1.558 3.455 1.00 97.50 88 GLY A C 1
ATOM 706 O O . GLY A 1 88 ? 3.666 0.919 2.406 1.00 97.50 88 GLY A O 1
ATOM 707 N N . ILE A 1 89 ? 3.904 2.860 3.494 1.00 97.00 89 ILE A N 1
ATOM 708 C CA . ILE A 1 89 ? 4.378 3.608 2.317 1.00 97.00 89 ILE A CA 1
ATOM 709 C C . ILE A 1 89 ? 5.758 3.111 1.855 1.00 97.00 89 ILE A C 1
ATOM 711 O O . ILE A 1 89 ? 6.007 3.051 0.650 1.00 97.00 89 ILE A O 1
ATOM 715 N N . GLU A 1 90 ? 6.641 2.726 2.777 1.00 96.56 90 GLU A N 1
ATOM 716 C CA . GLU A 1 90 ? 7.948 2.133 2.455 1.00 96.56 90 GLU A CA 1
ATOM 717 C C . GLU A 1 90 ? 7.804 0.779 1.750 1.00 96.56 90 GLU A C 1
ATOM 719 O O . GLU A 1 90 ? 8.440 0.571 0.717 1.00 96.56 90 GLU A O 1
ATOM 724 N N . ILE A 1 91 ? 6.901 -0.091 2.218 1.00 97.44 91 ILE A N 1
ATOM 725 C CA . ILE A 1 91 ? 6.568 -1.363 1.552 1.00 97.44 91 ILE A CA 1
ATOM 726 C C . ILE A 1 91 ? 6.096 -1.109 0.115 1.00 97.44 91 ILE A C 1
ATOM 728 O O . ILE A 1 91 ? 6.586 -1.730 -0.829 1.00 97.44 91 ILE A O 1
ATOM 732 N N . LEU A 1 92 ? 5.189 -0.146 -0.078 1.00 96.81 92 LEU A N 1
ATOM 733 C CA . LEU A 1 92 ? 4.700 0.236 -1.407 1.00 96.81 92 LEU A CA 1
ATOM 734 C C . LEU A 1 92 ? 5.787 0.865 -2.296 1.00 96.81 92 LEU A C 1
ATOM 736 O O . LEU A 1 92 ? 5.589 0.998 -3.507 1.00 96.81 92 LEU A O 1
ATOM 740 N N . GLY A 1 93 ? 6.904 1.296 -1.706 1.00 94.75 93 GLY A N 1
ATOM 741 C CA . GLY A 1 93 ? 8.094 1.815 -2.379 1.00 94.75 93 GLY A CA 1
ATOM 742 C C . GLY A 1 93 ? 9.142 0.752 -2.701 1.00 94.75 93 GLY A C 1
ATOM 743 O O . GLY A 1 93 ? 10.186 1.106 -3.244 1.00 94.75 93 GLY A O 1
ATOM 744 N N . SER A 1 94 ? 8.884 -0.520 -2.385 1.00 94.62 94 SER A N 1
ATOM 745 C CA . SER A 1 94 ? 9.811 -1.620 -2.644 1.00 94.62 94 SER A CA 1
ATOM 746 C C . SER A 1 94 ? 10.020 -1.817 -4.148 1.00 94.62 94 SER A C 1
ATOM 748 O O . SER A 1 94 ? 9.110 -2.227 -4.877 1.00 94.62 94 SER A O 1
ATOM 750 N N . ASP A 1 95 ? 11.225 -1.475 -4.602 1.00 90.25 95 ASP A N 1
ATOM 751 C CA . ASP A 1 95 ? 11.647 -1.469 -5.998 1.00 90.25 95 ASP A CA 1
ATOM 752 C C . ASP A 1 95 ? 12.639 -2.602 -6.267 1.00 90.25 95 ASP A C 1
ATOM 754 O O . ASP A 1 95 ? 13.774 -2.573 -5.789 1.00 90.25 95 ASP A O 1
ATOM 758 N N . SER A 1 96 ? 12.226 -3.583 -7.067 1.00 87.44 96 SER A N 1
ATOM 759 C CA . SER A 1 96 ? 13.104 -4.657 -7.542 1.00 87.44 96 SER A CA 1
ATOM 760 C C . SER A 1 96 ? 13.527 -4.492 -9.008 1.00 87.44 96 SER A C 1
ATOM 762 O O . SER A 1 96 ? 14.133 -5.406 -9.560 1.00 87.44 96 SER A O 1
ATOM 764 N N . LEU A 1 97 ? 13.176 -3.377 -9.665 1.00 85.38 97 LEU A N 1
ATOM 765 C CA . LEU A 1 97 ? 13.360 -3.166 -11.106 1.00 85.38 97 LEU A CA 1
ATOM 766 C C . LEU A 1 97 ? 14.439 -2.140 -11.439 1.00 85.38 97 LEU A C 1
ATOM 768 O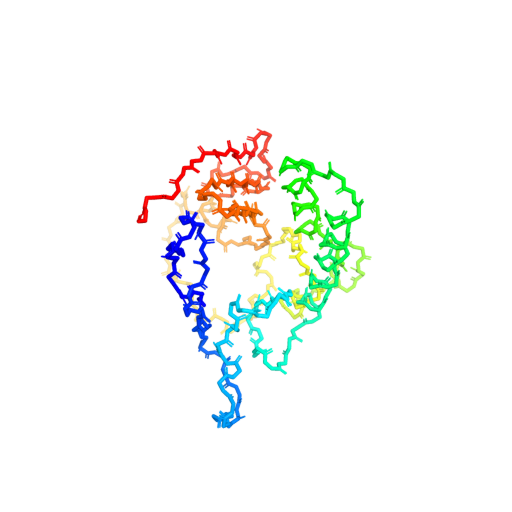 O . LEU A 1 97 ? 15.198 -2.372 -12.372 1.00 85.38 97 LEU A O 1
ATOM 772 N N . SER A 1 98 ? 14.569 -1.025 -10.712 1.00 80.31 98 SER A N 1
ATOM 773 C CA . SER A 1 98 ? 15.533 0.029 -11.099 1.00 80.31 98 SER A CA 1
ATOM 774 C C . SER A 1 98 ? 16.991 -0.448 -11.162 1.00 80.31 98 SER A C 1
ATOM 776 O O . SER A 1 98 ? 17.797 0.103 -11.916 1.00 80.31 98 SER A O 1
ATOM 778 N N . GLY A 1 99 ? 17.338 -1.468 -10.373 1.00 78.81 99 GLY A N 1
ATOM 779 C CA . GLY A 1 99 ? 18.659 -2.098 -10.373 1.00 78.81 99 GLY A CA 1
ATOM 780 C C . GLY A 1 99 ? 18.835 -3.228 -11.392 1.00 78.81 99 GLY A C 1
ATOM 781 O O . GLY A 1 99 ? 19.964 -3.664 -11.592 1.00 78.81 99 GLY A O 1
ATOM 782 N N . ASP A 1 100 ? 17.761 -3.695 -12.029 1.00 81.56 100 ASP A N 1
ATOM 783 C CA . ASP A 1 100 ? 17.780 -4.822 -12.962 1.00 81.56 100 ASP A CA 1
ATOM 784 C C . ASP A 1 100 ? 18.240 -4.357 -14.355 1.00 81.56 100 ASP A C 1
ATOM 786 O O . ASP A 1 100 ? 17.662 -3.447 -14.956 1.00 81.56 100 ASP A O 1
ATOM 790 N N . GLU A 1 101 ? 19.287 -4.980 -14.895 1.00 81.56 101 GLU A N 1
ATOM 791 C CA . GLU A 1 101 ? 19.774 -4.676 -16.246 1.00 81.56 101 GLU A CA 1
ATOM 792 C C . GLU A 1 101 ? 18.707 -4.974 -17.308 1.00 81.56 101 GLU A C 1
ATOM 794 O O . GLU A 1 101 ? 18.538 -4.197 -18.251 1.00 81.56 101 GLU A O 1
ATOM 799 N N . ALA A 1 102 ? 17.880 -6.007 -17.101 1.00 81.06 102 ALA A N 1
ATOM 800 C CA . ALA A 1 102 ? 16.748 -6.281 -17.975 1.00 81.06 102 ALA A CA 1
ATOM 801 C C . ALA A 1 102 ? 15.755 -5.112 -17.975 1.00 81.06 102 ALA A C 1
ATOM 803 O O . ALA A 1 102 ? 15.225 -4.764 -19.022 1.00 81.06 102 ALA A O 1
ATOM 804 N N . TRP A 1 103 ? 15.516 -4.441 -16.847 1.00 84.38 103 TRP A N 1
ATOM 805 C CA . TRP A 1 103 ? 14.637 -3.267 -16.814 1.00 84.38 103 TRP A CA 1
ATOM 806 C C . TRP A 1 103 ? 15.195 -2.083 -17.617 1.00 84.38 103 TRP A C 1
ATOM 808 O O . TRP A 1 103 ? 14.449 -1.390 -18.328 1.00 84.38 103 TRP A O 1
ATOM 818 N N . LYS A 1 104 ? 16.510 -1.859 -17.533 1.00 80.56 104 LYS A N 1
ATOM 819 C CA . LYS A 1 104 ? 17.196 -0.767 -18.236 1.00 80.56 104 LYS A CA 1
ATOM 820 C C . LYS A 1 104 ? 17.182 -0.978 -19.749 1.00 80.56 104 LYS A C 1
ATOM 822 O O . LYS A 1 104 ? 16.855 -0.040 -20.478 1.00 80.56 104 LYS A O 1
ATOM 827 N N . GLU A 1 105 ? 17.457 -2.199 -20.199 1.00 77.75 105 GLU A N 1
ATOM 828 C CA . GLU A 1 105 ? 17.645 -2.543 -21.615 1.00 77.75 105 GLU A CA 1
ATOM 829 C C . GLU A 1 105 ? 16.362 -2.985 -22.341 1.00 77.75 105 GLU A C 1
ATOM 831 O O . GLU A 1 105 ? 16.304 -2.962 -23.571 1.00 77.75 105 GLU A O 1
ATOM 836 N N . SER A 1 106 ? 15.326 -3.417 -21.615 1.00 70.62 106 SER A N 1
ATOM 837 C CA . SER A 1 106 ? 14.197 -4.127 -22.225 1.00 70.62 106 SER A CA 1
ATOM 838 C C . SER A 1 106 ? 13.220 -3.217 -22.972 1.00 70.62 106 SER A C 1
ATOM 840 O O . SER A 1 106 ? 12.581 -2.331 -22.404 1.00 70.62 106 SER A O 1
ATOM 842 N N . ASN A 1 107 ? 12.972 -3.566 -24.238 1.00 70.31 107 ASN A N 1
ATOM 843 C CA . ASN A 1 107 ? 11.808 -3.120 -25.017 1.00 70.31 107 ASN A CA 1
ATOM 844 C C . ASN A 1 107 ? 10.500 -3.819 -24.581 1.00 70.31 107 ASN A C 1
ATOM 846 O O . ASN A 1 107 ? 9.470 -3.677 -25.230 1.00 70.31 107 ASN A O 1
ATOM 850 N N . ASN A 1 108 ? 10.532 -4.609 -23.506 1.00 74.94 108 ASN A N 1
ATOM 851 C CA . ASN A 1 108 ? 9.412 -5.366 -22.960 1.00 74.94 108 ASN A CA 1
ATOM 852 C C . ASN A 1 108 ? 9.270 -5.149 -21.441 1.00 74.94 108 ASN A C 1
ATOM 854 O O . ASN A 1 108 ? 9.101 -6.089 -20.662 1.00 74.94 108 ASN A O 1
ATOM 858 N N . ARG A 1 109 ? 9.349 -3.887 -20.997 1.00 83.88 109 ARG A N 1
ATOM 859 C CA . ARG A 1 109 ? 9.147 -3.501 -19.585 1.00 83.88 109 ARG A CA 1
ATOM 860 C C . ARG A 1 109 ? 7.796 -3.954 -19.024 1.00 83.88 109 ARG A C 1
ATOM 862 O O . ARG A 1 109 ? 7.693 -4.188 -17.824 1.00 83.88 109 ARG A O 1
ATOM 869 N N . LEU A 1 110 ? 6.784 -4.138 -19.880 1.00 84.75 110 LEU A N 1
ATOM 870 C CA . LEU A 1 110 ? 5.453 -4.615 -19.484 1.00 84.75 110 LEU A CA 1
ATOM 871 C C . LEU A 1 110 ? 5.493 -6.001 -18.822 1.00 84.75 110 LEU A C 1
ATOM 873 O O . LEU A 1 110 ? 4.806 -6.216 -17.825 1.00 84.75 110 LEU A O 1
ATOM 877 N N . GLU A 1 111 ? 6.333 -6.917 -19.309 1.00 85.56 111 GLU A N 1
ATOM 878 C CA . GLU A 1 111 ? 6.471 -8.254 -18.713 1.00 85.56 111 GLU A CA 1
ATOM 879 C C . GLU A 1 111 ? 7.139 -8.239 -17.335 1.00 85.56 111 GLU A C 1
ATOM 881 O O . GLU A 1 111 ? 6.939 -9.154 -16.533 1.00 85.56 111 GLU A O 1
ATOM 886 N N . LEU A 1 112 ? 7.912 -7.195 -17.036 1.00 89.88 112 LEU A N 1
ATOM 887 C CA . LEU A 1 112 ? 8.627 -7.044 -15.770 1.00 89.88 112 LEU A CA 1
ATOM 888 C C . LEU A 1 112 ? 7.750 -6.421 -14.670 1.00 89.88 112 LEU A C 1
ATOM 890 O O . LEU A 1 112 ? 8.062 -6.548 -13.488 1.00 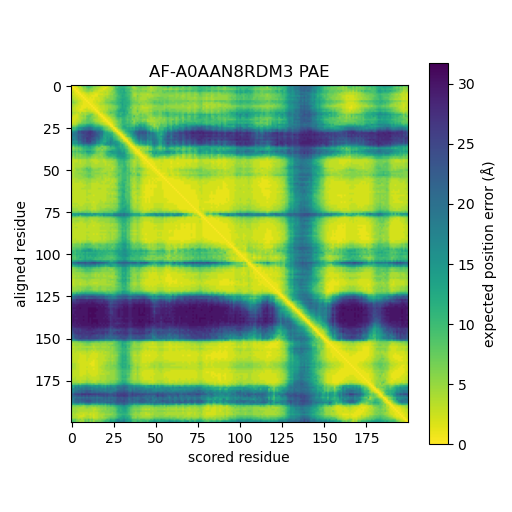89.88 112 LEU A O 1
ATOM 894 N N . LEU A 1 113 ? 6.587 -5.851 -15.015 1.00 91.19 113 LEU A N 1
ATOM 895 C CA . LEU A 1 113 ? 5.652 -5.225 -14.060 1.00 91.19 113 LEU A CA 1
ATOM 896 C C . LEU A 1 113 ? 5.079 -6.183 -13.003 1.00 91.19 113 LEU A C 1
ATOM 898 O O . LEU A 1 113 ? 4.463 -5.745 -12.026 1.00 91.19 113 LEU A O 1
ATOM 902 N N . LYS A 1 114 ? 5.218 -7.494 -13.216 1.00 92.25 114 LYS A N 1
ATOM 903 C CA . LYS A 1 114 ? 4.823 -8.537 -12.260 1.00 92.25 114 LYS A CA 1
ATOM 904 C C . LYS A 1 114 ? 5.843 -8.759 -11.140 1.00 92.25 114 LYS A C 1
ATOM 906 O O . LYS A 1 114 ? 5.493 -9.388 -10.146 1.00 92.25 114 LYS A O 1
ATOM 911 N N . GLN A 1 115 ? 7.065 -8.247 -11.291 1.00 92.62 115 GLN A N 1
ATOM 912 C CA . GLN A 1 115 ? 8.179 -8.523 -10.380 1.00 92.62 115 GLN A CA 1
ATOM 913 C C . GLN A 1 115 ? 8.251 -7.562 -9.191 1.00 92.62 115 GLN A C 1
ATOM 915 O O . GLN A 1 115 ? 8.588 -7.994 -8.097 1.00 92.62 115 GLN A O 1
ATOM 920 N N . SER A 1 116 ? 7.881 -6.292 -9.377 1.00 94.25 116 SER A N 1
ATOM 921 C CA . SER A 1 116 ? 8.062 -5.256 -8.352 1.00 94.25 116 SER A CA 1
ATOM 922 C C . SER A 1 116 ? 6.753 -4.642 -7.870 1.00 94.25 116 SER A C 1
ATOM 924 O O . SER A 1 116 ? 5.795 -4.510 -8.639 1.00 94.25 116 SER A O 1
ATOM 926 N N . VAL A 1 117 ? 6.727 -4.257 -6.591 1.00 95.25 117 VAL A N 1
ATOM 927 C CA . VAL A 1 117 ? 5.617 -3.524 -5.963 1.00 95.25 117 VAL A CA 1
ATOM 928 C C . VAL A 1 117 ? 5.610 -2.085 -6.476 1.00 95.25 117 VAL A C 1
ATOM 930 O O . VAL A 1 117 ? 4.593 -1.611 -6.990 1.00 95.25 117 VAL A O 1
ATOM 933 N N . PHE A 1 118 ? 6.762 -1.417 -6.416 1.00 94.88 118 PHE A N 1
ATOM 934 C CA . PHE A 1 118 ? 6.975 -0.115 -7.027 1.00 94.88 118 PHE A CA 1
ATOM 935 C C . PHE A 1 118 ? 7.431 -0.265 -8.477 1.00 94.88 118 PHE A C 1
ATOM 937 O O . PHE A 1 118 ? 8.374 -0.997 -8.778 1.00 94.88 118 PHE A O 1
ATOM 944 N N . ILE A 1 119 ? 6.778 0.454 -9.385 1.00 92.69 119 ILE A N 1
ATOM 945 C CA . ILE A 1 119 ? 7.162 0.524 -10.789 1.00 92.69 119 ILE A CA 1
ATOM 946 C C . ILE A 1 119 ? 7.748 1.915 -11.050 1.00 92.69 119 ILE A C 1
ATOM 948 O O . ILE A 1 119 ? 6.990 2.894 -11.027 1.00 92.69 119 ILE A O 1
ATOM 952 N N . PRO A 1 120 ? 9.059 2.019 -11.335 1.00 88.81 120 PRO A N 1
ATOM 953 C CA . PRO A 1 120 ? 9.674 3.273 -11.747 1.00 88.81 120 PRO A CA 1
ATOM 954 C C . PRO A 1 120 ? 8.989 3.822 -12.996 1.00 88.81 120 PRO A C 1
ATOM 956 O O . PRO A 1 120 ? 8.546 3.060 -13.853 1.00 88.81 120 PRO A O 1
ATOM 959 N N . MET A 1 121 ? 8.917 5.143 -13.121 1.00 86.88 121 MET A N 1
ATOM 960 C CA . MET A 1 121 ? 8.336 5.769 -14.306 1.00 86.88 121 MET A CA 1
ATOM 961 C C . MET A 1 121 ? 9.169 5.460 -15.562 1.00 86.88 121 MET A C 1
ATOM 963 O O . MET A 1 121 ? 10.390 5.621 -15.555 1.00 86.88 121 MET A O 1
ATOM 967 N N . PHE A 1 122 ? 8.512 5.068 -16.656 1.00 83.88 122 PHE A N 1
ATOM 968 C CA . PHE A 1 122 ? 9.145 4.867 -17.964 1.00 83.88 122 P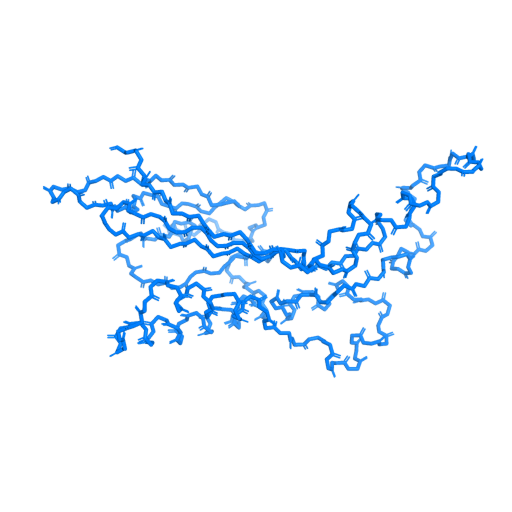HE A CA 1
ATOM 969 C C . PHE A 1 122 ? 8.233 5.287 -19.123 1.00 83.88 122 PHE A C 1
ATOM 971 O O . PHE A 1 122 ? 7.008 5.323 -18.994 1.00 83.88 122 PHE A O 1
ATOM 978 N N . GLU A 1 123 ? 8.841 5.576 -20.279 1.00 82.69 123 GLU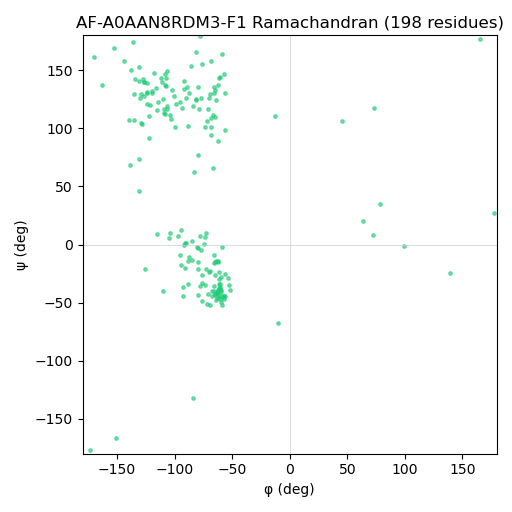 A N 1
ATOM 979 C CA . GLU A 1 123 ? 8.107 5.879 -21.509 1.00 82.69 123 GLU A CA 1
ATOM 980 C C . GLU A 1 123 ? 7.599 4.611 -22.218 1.00 82.69 123 GLU A C 1
ATOM 982 O O . GLU A 1 123 ? 8.348 3.651 -22.416 1.00 82.69 123 GLU A O 1
ATOM 987 N N . THR A 1 124 ? 6.344 4.628 -22.668 1.00 77.88 124 THR A N 1
ATOM 988 C CA . THR A 1 124 ? 5.672 3.528 -23.376 1.00 77.88 124 THR A CA 1
ATOM 989 C C . THR A 1 124 ? 5.715 3.652 -24.902 1.00 77.88 124 THR A C 1
ATOM 991 O O . THR A 1 124 ? 5.386 2.683 -25.584 1.00 77.88 124 THR A O 1
ATOM 994 N N . ARG A 1 125 ? 6.175 4.788 -25.462 1.00 66.62 125 ARG A N 1
ATOM 995 C CA . ARG A 1 125 ? 6.196 5.059 -26.924 1.00 66.62 125 ARG A CA 1
ATOM 996 C C . ARG A 1 125 ? 6.885 3.971 -27.742 1.00 66.62 125 ARG A C 1
ATOM 998 O O . ARG A 1 125 ? 6.457 3.677 -28.850 1.00 66.62 125 ARG A O 1
ATOM 1005 N N . ASN A 1 126 ? 7.928 3.366 -27.180 1.00 59.12 126 ASN A N 1
ATOM 1006 C CA . ASN A 1 126 ? 8.736 2.349 -27.854 1.00 59.12 126 ASN A CA 1
ATOM 1007 C C . ASN A 1 126 ? 8.245 0.909 -27.600 1.00 59.12 126 ASN A C 1
ATOM 1009 O O . ASN A 1 126 ? 8.852 -0.033 -28.100 1.00 59.12 126 ASN A O 1
ATOM 1013 N N . LEU A 1 127 ? 7.173 0.726 -26.817 1.00 59.38 127 LEU A N 1
ATOM 1014 C CA . LEU A 1 127 ? 6.593 -0.586 -26.484 1.00 59.38 127 LEU A CA 1
ATOM 1015 C C . LEU A 1 127 ? 5.442 -0.973 -27.428 1.00 59.38 127 LEU A C 1
ATOM 1017 O O . LEU A 1 127 ? 5.066 -2.141 -27.519 1.00 59.38 127 LEU A O 1
ATOM 1021 N N . ALA A 1 128 ? 4.894 0.007 -28.146 1.00 52.94 128 ALA A N 1
ATOM 1022 C CA . ALA A 1 128 ? 3.956 -0.181 -29.238 1.00 52.94 128 ALA A CA 1
ATOM 1023 C C . ALA A 1 128 ? 4.710 -0.726 -30.464 1.00 52.94 128 ALA A C 1
ATOM 1025 O O . ALA A 1 128 ? 5.409 0.008 -31.161 1.00 52.94 128 ALA A O 1
ATOM 1026 N N . GLY A 1 129 ? 4.612 -2.032 -30.721 1.00 46.34 129 GLY A N 1
ATOM 1027 C CA . GLY A 1 129 ? 5.125 -2.611 -31.964 1.00 46.34 129 GLY A CA 1
ATOM 1028 C C . GLY A 1 129 ? 4.468 -1.970 -33.201 1.00 46.34 129 GLY A C 1
ATOM 1029 O O . GLY A 1 129 ? 3.394 -1.380 -33.085 1.00 46.34 129 GLY A O 1
ATOM 1030 N N . PRO A 1 130 ? 5.034 -2.137 -34.412 1.00 44.88 130 PRO A N 1
ATOM 1031 C CA . PRO A 1 130 ? 4.529 -1.521 -35.651 1.00 44.88 130 PRO A CA 1
ATOM 1032 C C . PRO A 1 130 ? 3.075 -1.881 -36.033 1.00 44.88 130 PRO A C 1
ATOM 1034 O O . PRO A 1 130 ? 2.562 -1.353 -37.013 1.00 44.88 130 PRO A O 1
ATOM 1037 N N . ASN A 1 131 ? 2.397 -2.740 -35.261 1.00 41.25 131 ASN A N 1
ATOM 1038 C CA . ASN A 1 131 ? 1.031 -3.208 -35.497 1.00 41.25 131 ASN A CA 1
ATOM 1039 C C . ASN A 1 131 ? -0.002 -2.782 -34.434 1.00 41.25 131 ASN A C 1
ATOM 1041 O O . ASN A 1 131 ? -1.135 -3.259 -34.486 1.00 41.25 131 ASN A O 1
ATOM 1045 N N . SER A 1 132 ? 0.309 -1.889 -33.488 1.00 45.75 132 SER A N 1
ATOM 1046 C CA . SER A 1 132 ? -0.733 -1.320 -32.617 1.00 45.75 132 SER A CA 1
ATOM 1047 C C . SER A 1 132 ? -1.482 -0.200 -33.348 1.00 45.75 132 SER A C 1
ATOM 1049 O O . SER A 1 132 ? -1.254 0.990 -33.137 1.00 45.75 132 SER A O 1
ATOM 1051 N N . VAL A 1 133 ? -2.374 -0.605 -34.251 1.00 47.09 133 VAL A N 1
ATOM 1052 C CA . VAL A 1 133 ? -3.381 0.258 -34.871 1.00 47.09 133 VAL A CA 1
ATOM 1053 C C . VAL A 1 133 ? -4.389 0.635 -33.787 1.00 47.09 133 VAL A C 1
ATOM 1055 O O . VAL A 1 133 ? -5.237 -0.169 -33.411 1.00 47.09 133 VAL A O 1
ATOM 1058 N N . GLY A 1 134 ? -4.258 1.842 -33.241 1.00 44.38 134 GLY A N 1
ATOM 1059 C CA . GLY A 1 134 ? -5.138 2.316 -32.174 1.00 44.38 134 GLY A CA 1
ATOM 1060 C C . GLY A 1 134 ? -4.807 3.701 -31.625 1.00 44.38 134 GLY A C 1
ATOM 1061 O O . GLY A 1 134 ? -5.100 3.966 -30.469 1.00 44.38 134 GLY A O 1
ATOM 1062 N N . ALA A 1 135 ? -4.191 4.580 -32.415 1.00 38.91 135 ALA A N 1
ATOM 1063 C CA . ALA A 1 135 ? -4.109 5.999 -32.093 1.00 38.91 135 ALA A CA 1
ATOM 1064 C C . ALA A 1 135 ? -4.437 6.784 -33.362 1.00 38.91 135 ALA A C 1
ATOM 1066 O O . ALA A 1 135 ? -3.700 6.761 -34.345 1.00 38.91 135 ALA A O 1
ATOM 1067 N N . THR A 1 136 ? -5.627 7.371 -33.336 1.00 38.16 136 THR A N 1
ATOM 1068 C CA . THR A 1 136 ? -6.176 8.391 -34.230 1.00 38.16 136 THR A CA 1
ATOM 1069 C C . THR A 1 136 ? -5.154 9.057 -35.153 1.00 38.16 136 THR A C 1
ATOM 1071 O O . THR A 1 136 ? -4.346 9.884 -34.734 1.00 38.16 136 THR A O 1
ATOM 1074 N N . THR A 1 137 ? -5.264 8.758 -36.446 1.00 38.22 137 THR A N 1
ATOM 1075 C CA . THR A 1 137 ? -4.812 9.635 -37.527 1.00 38.22 137 THR A CA 1
ATOM 1076 C C . THR A 1 137 ? -5.603 10.942 -37.462 1.00 38.22 137 THR A C 1
ATOM 1078 O O . THR A 1 137 ? -6.669 11.060 -38.060 1.00 38.22 137 THR A O 1
ATOM 1081 N N . GLY A 1 138 ? -5.091 11.904 -36.704 1.00 38.50 138 GLY A N 1
ATOM 1082 C CA . GLY A 1 138 ? -5.507 13.300 -36.722 1.00 38.50 138 GLY A CA 1
ATOM 1083 C C . GLY A 1 138 ? -4.260 14.151 -36.893 1.00 38.50 138 GLY A C 1
ATOM 1084 O O . GLY A 1 138 ? -3.458 14.278 -35.974 1.00 38.50 138 GLY A O 1
ATOM 1085 N N . GLN A 1 139 ? -4.049 14.663 -38.103 1.00 38.72 139 GLN A N 1
ATOM 1086 C CA . GLN A 1 139 ? -3.079 15.720 -38.353 1.00 38.72 139 GLN A CA 1
ATOM 1087 C C . GLN A 1 139 ? -3.598 16.996 -37.682 1.00 38.72 139 GLN A C 1
ATOM 1089 O O . GLN A 1 139 ? -4.368 17.715 -38.301 1.00 38.72 139 GLN A O 1
ATOM 1094 N N . ASP A 1 140 ? -3.179 17.285 -36.452 1.00 39.00 140 ASP A N 1
ATOM 1095 C CA . ASP A 1 140 ? -3.273 18.641 -35.908 1.00 39.00 140 ASP A CA 1
ATOM 1096 C C . ASP A 1 140 ? -1.914 19.062 -35.346 1.00 39.00 140 ASP A C 1
ATOM 1098 O O . ASP A 1 140 ? -1.416 18.585 -34.324 1.00 39.00 140 ASP A O 1
ATOM 1102 N N . GLN A 1 141 ? -1.250 19.927 -36.114 1.00 46.59 141 GLN A N 1
ATOM 1103 C CA . GLN A 1 141 ? 0.025 20.528 -35.762 1.00 46.59 141 GLN A CA 1
ATOM 1104 C C . GLN A 1 141 ? -0.224 21.671 -34.773 1.00 46.59 141 GLN A C 1
ATOM 1106 O O . GLN A 1 141 ? -0.813 22.685 -35.135 1.00 46.59 141 GLN A O 1
ATOM 1111 N N . GLY A 1 142 ? 0.292 21.544 -33.548 1.00 43.31 142 GLY A N 1
ATOM 1112 C CA . GLY A 1 142 ? 0.689 22.716 -32.756 1.00 43.31 142 GLY A CA 1
ATOM 1113 C C . GLY A 1 142 ? 0.365 22.707 -31.262 1.00 43.31 142 GLY A C 1
ATOM 1114 O O . GLY A 1 142 ? 1.078 23.372 -30.519 1.00 43.31 142 GLY A O 1
ATOM 1115 N N . GLN A 1 143 ? -0.636 21.957 -30.790 1.00 43.22 143 GLN A N 1
ATOM 1116 C CA . GLN A 1 143 ? -1.023 21.957 -29.362 1.00 43.22 143 GLN A CA 1
ATOM 1117 C C . GLN A 1 143 ? -1.060 20.568 -28.704 1.00 43.22 143 GLN A C 1
ATOM 1119 O O . GLN A 1 143 ? -0.864 20.466 -27.495 1.00 43.22 143 GLN A O 1
ATOM 1124 N N . ASP A 1 144 ? -1.178 19.494 -29.488 1.00 44.50 144 ASP A N 1
ATOM 1125 C CA . ASP A 1 144 ? -1.381 18.129 -28.977 1.00 44.50 144 ASP A CA 1
ATOM 1126 C C . ASP A 1 144 ? -0.098 17.331 -28.696 1.00 44.50 144 ASP A C 1
ATOM 1128 O O . ASP A 1 144 ? -0.170 16.186 -28.265 1.00 44.50 144 ASP A O 1
ATOM 1132 N N . GLN A 1 145 ? 1.098 17.896 -28.894 1.00 46.28 145 GLN A N 1
ATOM 1133 C CA . GLN A 1 145 ? 2.357 17.190 -28.590 1.00 46.28 145 GLN A CA 1
ATOM 1134 C C . GLN A 1 145 ? 2.682 17.125 -27.091 1.00 46.28 145 GLN A C 1
ATOM 1136 O O . GLN A 1 145 ? 3.365 16.198 -26.654 1.00 46.28 145 GLN A O 1
ATOM 1141 N N . ALA A 1 146 ? 2.196 18.081 -26.294 1.00 47.38 146 ALA A N 1
ATOM 1142 C CA . ALA A 1 146 ? 2.399 18.078 -24.845 1.00 47.38 146 ALA A CA 1
ATOM 1143 C C . ALA A 1 146 ? 1.484 17.048 -24.170 1.00 47.38 146 ALA A C 1
ATOM 1145 O O . ALA A 1 146 ? 1.971 16.204 -23.424 1.00 47.38 146 ALA A O 1
ATOM 1146 N N . LEU A 1 147 ? 0.190 17.055 -24.517 1.00 45.91 147 LEU A N 1
ATOM 1147 C CA . LEU A 1 147 ? -0.762 16.012 -24.127 1.00 45.91 147 LEU A CA 1
ATOM 1148 C C . LEU A 1 147 ? -0.287 14.663 -24.686 1.00 45.91 147 LEU A C 1
ATOM 1150 O O . LEU A 1 147 ? -0.117 13.733 -23.900 1.00 45.91 147 LEU A O 1
ATOM 1154 N N . SER A 1 148 ? 0.103 14.649 -25.977 1.00 49.78 148 SER A N 1
ATOM 1155 C CA . SER A 1 148 ? 1.071 13.760 -26.655 1.00 49.78 148 SER A CA 1
ATOM 1156 C C . SER A 1 148 ? 1.880 12.880 -25.718 1.00 49.78 148 SER A C 1
ATOM 1158 O O . SER A 1 148 ? 1.822 11.654 -25.632 1.00 49.78 148 SER A O 1
ATOM 1160 N N . GLY A 1 149 ? 2.713 13.602 -24.977 1.00 52.00 149 GLY A N 1
ATOM 1161 C CA . GLY A 1 149 ? 3.742 13.028 -24.156 1.00 52.00 149 GLY A CA 1
ATOM 1162 C C . GLY A 1 149 ? 3.278 12.477 -22.815 1.00 52.00 149 GLY A C 1
ATOM 1163 O O . GLY A 1 149 ? 3.973 11.610 -22.293 1.00 52.00 149 GLY A O 1
ATOM 1164 N N . LEU A 1 150 ? 2.127 12.908 -22.296 1.00 51.72 150 LEU A N 1
ATOM 1165 C CA . LEU A 1 150 ? 1.604 12.499 -20.989 1.00 51.72 150 LEU A CA 1
ATOM 1166 C C . LEU A 1 150 ? 0.964 11.108 -21.013 1.00 51.72 150 LEU A C 1
ATOM 1168 O O . LEU A 1 150 ? 1.145 10.344 -20.071 1.00 51.72 150 LEU A O 1
ATOM 1172 N N . TYR A 1 151 ? 0.288 10.728 -22.104 1.00 58.03 151 TYR A N 1
ATOM 1173 C CA . TYR A 1 151 ? -0.261 9.366 -22.274 1.00 58.03 151 TYR A CA 1
ATOM 1174 C C . TYR A 1 151 ? 0.799 8.302 -22.579 1.00 58.03 151 TYR A C 1
ATOM 1176 O O . TYR A 1 151 ? 0.494 7.122 -22.738 1.00 58.03 151 TYR A O 1
ATOM 1184 N N . ASN A 1 152 ? 2.056 8.723 -22.646 1.00 75.06 152 ASN A N 1
ATOM 1185 C CA . ASN A 1 152 ? 3.185 7.876 -22.964 1.00 75.06 152 ASN A CA 1
ATOM 1186 C C . ASN A 1 152 ? 4.021 7.506 -21.736 1.00 75.06 152 ASN A C 1
ATOM 1188 O O . ASN A 1 152 ? 5.114 6.977 -21.900 1.00 75.06 152 ASN A O 1
ATOM 1192 N N . LEU A 1 153 ? 3.551 7.801 -20.523 1.00 82.38 153 LEU A N 1
ATOM 1193 C CA . LEU A 1 153 ? 4.236 7.454 -19.281 1.00 82.38 153 LEU A CA 1
ATOM 1194 C C . LEU A 1 153 ? 3.458 6.377 -18.531 1.00 82.38 153 LEU A C 1
ATOM 1196 O O . LEU A 1 153 ? 2.230 6.406 -18.461 1.00 82.38 153 LEU A O 1
ATOM 1200 N N . TYR A 1 154 ? 4.190 5.429 -17.955 1.00 85.19 154 TYR A N 1
ATOM 1201 C CA . TYR A 1 154 ? 3.645 4.403 -17.075 1.00 85.19 154 TYR A CA 1
ATOM 1202 C C . TYR A 1 154 ? 4.534 4.262 -15.841 1.00 85.19 154 TYR A C 1
ATOM 1204 O O . TYR A 1 154 ? 5.757 4.352 -15.937 1.00 85.19 154 TYR A O 1
ATOM 1212 N N . GLY A 1 155 ? 3.924 4.031 -14.682 1.00 89.31 155 GLY A N 1
ATOM 1213 C CA . GLY A 1 155 ? 4.628 3.830 -13.419 1.00 89.31 155 GLY A CA 1
ATOM 1214 C C . GLY A 1 155 ? 3.695 3.955 -12.221 1.00 89.31 155 GLY A C 1
ATOM 1215 O O . GLY A 1 155 ? 2.508 4.262 -12.365 1.00 89.31 155 GLY A O 1
ATOM 1216 N N . THR A 1 156 ? 4.229 3.727 -11.025 1.00 91.62 156 THR A N 1
ATOM 1217 C CA . THR A 1 156 ? 3.487 3.911 -9.775 1.00 91.62 156 THR A CA 1
ATOM 1218 C C . THR A 1 156 ? 3.295 5.399 -9.503 1.00 91.62 156 THR A C 1
ATOM 1220 O O . THR A 1 156 ? 4.230 6.093 -9.117 1.00 91.62 156 THR A O 1
ATOM 1223 N N . GLN A 1 157 ? 2.071 5.895 -9.690 1.00 90.44 157 GLN A N 1
ATOM 1224 C CA . GLN A 1 157 ? 1.750 7.311 -9.497 1.00 90.44 157 GLN A CA 1
ATOM 1225 C C . GLN A 1 157 ? 1.555 7.681 -8.022 1.00 90.44 157 GLN A C 1
ATOM 1227 O O . GLN A 1 157 ? 2.013 8.730 -7.564 1.00 90.44 157 GLN A O 1
ATOM 1232 N N . LYS A 1 158 ? 0.843 6.821 -7.291 1.00 92.56 158 LYS A N 1
ATOM 1233 C CA . LYS A 1 158 ? 0.385 7.054 -5.923 1.00 92.56 158 LYS A CA 1
ATOM 1234 C C . LYS A 1 158 ? 0.576 5.805 -5.076 1.00 92.56 158 LYS A C 1
ATOM 1236 O O . LYS A 1 158 ? 0.504 4.688 -5.588 1.00 92.56 158 LYS A O 1
ATOM 1241 N N . GLN A 1 159 ? 0.795 6.014 -3.787 1.00 95.44 159 GLN A N 1
ATOM 1242 C CA . GLN A 1 159 ? 0.876 4.976 -2.765 1.00 95.44 159 GLN A CA 1
ATOM 1243 C C . GLN A 1 159 ? -0.101 5.335 -1.656 1.00 95.44 159 GLN A C 1
ATOM 1245 O O . GLN A 1 159 ? -0.036 6.451 -1.146 1.00 95.44 159 GLN A O 1
ATOM 1250 N N . THR A 1 160 ? -0.976 4.412 -1.275 1.00 96.81 160 THR A N 1
ATOM 1251 C CA . THR A 1 160 ? -2.047 4.686 -0.314 1.00 96.81 160 THR A CA 1
ATOM 1252 C C . THR A 1 160 ? -2.040 3.635 0.784 1.00 96.81 160 THR A C 1
ATOM 1254 O O . THR A 1 160 ? -2.048 2.440 0.497 1.00 96.81 160 THR A O 1
ATOM 1257 N N . VAL A 1 161 ? -2.060 4.084 2.037 1.00 97.31 161 VAL A N 1
ATOM 1258 C CA . VAL A 1 161 ? -2.230 3.257 3.233 1.00 97.31 161 VAL A CA 1
ATOM 1259 C C . VAL A 1 161 ? -3.487 3.721 3.957 1.00 97.31 161 VAL A C 1
ATOM 1261 O O . VAL A 1 161 ? -3.669 4.914 4.202 1.00 97.31 161 VAL A O 1
ATOM 1264 N N . ILE A 1 162 ? -4.357 2.774 4.297 1.00 95.62 162 ILE A N 1
ATOM 1265 C CA . ILE A 1 162 ? -5.586 3.027 5.049 1.00 95.62 162 ILE A CA 1
ATOM 1266 C C . ILE A 1 162 ? -5.556 2.142 6.288 1.00 95.62 162 ILE A C 1
ATOM 1268 O O . ILE A 1 162 ? -5.480 0.921 6.174 1.00 95.62 162 ILE A O 1
ATOM 1272 N N . ILE A 1 163 ? -5.617 2.761 7.462 1.00 94.88 163 ILE A N 1
ATOM 1273 C CA . ILE A 1 163 ? -5.687 2.068 8.749 1.00 94.88 163 ILE A CA 1
ATOM 1274 C C . ILE A 1 163 ? -7.081 2.298 9.313 1.00 94.88 163 ILE A C 1
ATOM 1276 O O . ILE A 1 163 ? -7.489 3.447 9.475 1.00 94.88 163 ILE A O 1
ATOM 1280 N N . VAL A 1 164 ? -7.789 1.218 9.633 1.00 92.50 164 VAL A N 1
ATOM 1281 C CA . VAL A 1 164 ? -9.098 1.259 10.292 1.00 92.50 164 VAL A CA 1
ATOM 1282 C C . VAL A 1 164 ? -8.952 0.617 11.665 1.00 92.50 164 VAL A C 1
ATOM 1284 O O . VAL A 1 164 ? -8.634 -0.564 11.772 1.00 92.50 164 VAL A O 1
ATOM 1287 N N . HIS A 1 165 ? -9.152 1.403 12.719 1.00 91.69 165 HIS A N 1
ATOM 1288 C CA . HIS A 1 165 ? -9.126 0.919 14.095 1.00 91.69 165 HIS A CA 1
ATOM 1289 C C . HIS A 1 165 ? -10.500 0.369 14.505 1.00 91.69 165 HIS A C 1
ATOM 1291 O O . HIS A 1 165 ? -11.530 0.842 14.025 1.00 91.69 165 HIS A O 1
ATOM 1297 N N . GLU A 1 166 ? -10.545 -0.563 15.462 1.00 90.81 166 GLU A N 1
ATOM 1298 C CA . GLU A 1 166 ? -11.800 -1.154 15.959 1.00 90.81 166 GLU A CA 1
ATOM 1299 C C . GLU A 1 166 ? -12.742 -0.133 16.630 1.00 90.81 166 GLU A C 1
ATOM 1301 O O . GLU A 1 166 ? -13.923 -0.396 16.804 1.00 90.81 166 GLU A O 1
ATOM 1306 N N . SER A 1 167 ? -12.274 1.071 16.965 1.00 92.81 167 SER A N 1
ATOM 1307 C CA . SER A 1 167 ? -13.157 2.165 17.409 1.00 92.81 167 SER A CA 1
ATOM 1308 C C . SER A 1 167 ? -13.992 2.768 16.268 1.00 92.81 167 SER A C 1
ATOM 1310 O O . SER A 1 167 ? -15.029 3.386 16.519 1.00 92.81 167 SER A O 1
ATOM 1312 N N . GLY A 1 168 ? -13.551 2.586 15.021 1.00 92.56 168 GLY A N 1
ATOM 1313 C CA . GLY A 1 168 ? -14.049 3.271 13.829 1.00 92.56 168 GLY A CA 1
ATOM 1314 C C . GLY A 1 168 ? -13.189 4.450 13.382 1.00 92.56 168 GLY A C 1
ATOM 1315 O O . GLY A 1 168 ? -13.492 5.037 12.350 1.00 92.56 168 GLY A O 1
ATOM 1316 N N . ALA A 1 169 ? -12.105 4.760 14.098 1.00 94.38 169 ALA A N 1
ATOM 1317 C CA . ALA A 1 169 ? -11.151 5.772 13.662 1.00 94.38 169 ALA A CA 1
ATOM 1318 C C . ALA A 1 169 ? -10.376 5.277 12.434 1.00 94.38 169 ALA A C 1
ATOM 1320 O O . ALA A 1 169 ? -9.809 4.180 12.442 1.00 94.38 169 ALA A O 1
ATOM 1321 N N . VAL A 1 170 ? -10.322 6.105 11.398 1.00 95.31 170 VAL A N 1
ATOM 1322 C CA . VAL A 1 170 ? -9.636 5.841 10.135 1.00 95.31 170 VAL A CA 1
ATOM 1323 C C . VAL A 1 170 ? -8.508 6.837 9.950 1.00 95.31 170 VAL A C 1
ATOM 1325 O O . VAL A 1 170 ? -8.691 8.041 10.121 1.00 95.31 170 VAL A O 1
ATOM 1328 N N . ARG A 1 171 ? -7.342 6.337 9.541 1.00 95.94 171 ARG A N 1
ATOM 1329 C CA . ARG A 1 171 ? -6.264 7.158 8.991 1.00 95.94 171 ARG A CA 1
ATOM 1330 C C . ARG A 1 171 ? -6.056 6.802 7.529 1.00 95.94 171 ARG A C 1
ATOM 1332 O O . ARG A 1 171 ? -5.776 5.652 7.207 1.00 95.94 171 ARG A O 1
ATOM 1339 N N . TYR A 1 172 ? -6.168 7.800 6.668 1.00 97.19 172 TYR A N 1
ATOM 1340 C CA . TYR A 1 172 ? -5.858 7.718 5.250 1.00 97.19 172 TYR A CA 1
ATOM 1341 C C . TYR A 1 172 ? -4.551 8.457 4.991 1.00 97.19 172 TYR A C 1
ATOM 1343 O O . TYR A 1 172 ? -4.474 9.663 5.219 1.00 97.19 172 TYR A O 1
ATOM 1351 N N . THR A 1 173 ? -3.542 7.759 4.487 1.00 96.94 173 THR A N 1
ATOM 1352 C CA . THR A 1 173 ? -2.274 8.359 4.074 1.00 96.94 173 THR A CA 1
ATOM 1353 C C . THR A 1 173 ? -2.038 8.043 2.601 1.00 96.94 173 THR A C 1
ATOM 1355 O O . THR A 1 173 ? -1.950 6.879 2.227 1.00 96.94 173 THR A O 1
ATOM 1358 N N . GLU A 1 174 ? -1.914 9.060 1.752 1.00 96.19 174 GLU A N 1
ATOM 1359 C CA . GLU A 1 174 ? -1.578 8.907 0.335 1.00 96.19 174 GLU A CA 1
ATOM 1360 C C . GLU A 1 174 ? -0.345 9.730 -0.002 1.00 96.19 174 GLU A C 1
ATOM 1362 O O . GLU A 1 174 ? -0.297 10.920 0.283 1.00 96.19 174 GLU A O 1
ATOM 1367 N N . LYS A 1 175 ? 0.636 9.118 -0.660 1.00 93.94 175 LYS A N 1
ATOM 1368 C CA . LYS A 1 175 ? 1.804 9.795 -1.213 1.00 93.94 175 LYS A CA 1
ATOM 1369 C C . LYS A 1 175 ? 1.711 9.808 -2.733 1.00 93.94 175 LYS A C 1
ATOM 1371 O O . LYS A 1 175 ? 1.752 8.762 -3.377 1.00 93.94 175 LYS A O 1
ATOM 1376 N N . THR A 1 176 ? 1.625 11.002 -3.304 1.00 92.12 176 THR A N 1
ATOM 1377 C CA . THR A 1 176 ? 1.744 11.233 -4.745 1.00 92.12 176 THR A CA 1
ATOM 1378 C C . THR A 1 176 ? 3.219 11.327 -5.113 1.00 92.12 176 THR A C 1
ATOM 1380 O O . THR A 1 176 ? 3.938 12.193 -4.615 1.00 92.12 176 THR A O 1
ATOM 1383 N N . LEU A 1 177 ? 3.672 10.420 -5.973 1.00 87.62 177 LEU A N 1
ATOM 1384 C CA . LEU A 1 177 ? 5.053 10.346 -6.447 1.00 87.62 177 LEU A CA 1
ATOM 1385 C C . LEU A 1 177 ? 5.224 11.141 -7.744 1.00 87.62 177 LEU A C 1
ATOM 1387 O O . LEU A 1 177 ? 6.157 11.933 -7.871 1.00 87.62 177 LEU A O 1
ATOM 1391 N N . TYR A 1 178 ? 4.270 10.976 -8.662 1.00 82.62 178 TYR A N 1
ATOM 1392 C CA . TYR A 1 178 ? 4.238 11.632 -9.965 1.00 82.62 178 TYR A CA 1
ATOM 1393 C C . TYR A 1 178 ? 2.857 12.248 -10.205 1.00 82.62 178 TYR A C 1
ATOM 1395 O O . TYR A 1 178 ? 1.839 11.641 -9.876 1.00 82.62 178 TYR A O 1
ATOM 1403 N N . ASP A 1 179 ? 2.800 13.433 -10.809 1.00 75.75 179 ASP A N 1
ATOM 1404 C CA . ASP A 1 179 ? 1.547 14.024 -11.285 1.00 75.75 179 ASP A CA 1
ATOM 1405 C C . ASP A 1 179 ? 1.731 14.498 -12.725 1.00 75.75 179 ASP A C 1
ATOM 1407 O O . ASP A 1 179 ? 1.887 15.684 -13.028 1.00 75.75 179 ASP A O 1
ATOM 1411 N N . TRP A 1 180 ? 1.774 13.518 -13.629 1.00 71.12 180 TRP A N 1
ATOM 1412 C CA . TRP A 1 180 ? 2.015 13.788 -15.038 1.00 71.12 180 TRP A CA 1
ATOM 1413 C C . TRP A 1 180 ? 0.831 14.498 -15.703 1.00 71.12 180 TRP A C 1
ATOM 1415 O O . TRP A 1 180 ? 1.057 15.248 -16.641 1.00 71.12 180 TRP A O 1
ATOM 1425 N N . LEU A 1 181 ? -0.406 14.388 -15.196 1.00 61.50 181 LEU A N 1
ATOM 1426 C CA . LEU A 1 181 ? -1.527 15.196 -15.707 1.00 61.50 181 LEU A CA 1
ATOM 1427 C C . LEU A 1 181 ? -1.323 16.697 -15.448 1.00 61.50 181 LEU A C 1
ATOM 1429 O O . LEU A 1 181 ? -1.818 17.518 -16.217 1.00 61.50 181 LEU A O 1
ATOM 1433 N N . GLN A 1 182 ? -0.554 17.051 -14.415 1.00 57.78 182 GLN A N 1
ATOM 1434 C CA . GLN A 1 182 ? -0.158 18.428 -14.113 1.00 57.78 182 GLN A CA 1
ATOM 1435 C C . GLN A 1 182 ? 1.236 18.803 -14.648 1.00 57.78 182 GLN A C 1
ATOM 1437 O O . GLN A 1 182 ? 1.742 19.884 -14.353 1.00 57.78 182 GLN A O 1
ATOM 1442 N N . GLY A 1 183 ? 1.878 17.932 -15.437 1.00 54.81 183 GLY A N 1
ATOM 1443 C CA . GLY A 1 183 ? 3.217 18.164 -15.989 1.00 54.81 183 GLY A CA 1
ATOM 1444 C C . GLY A 1 183 ? 4.361 18.071 -14.968 1.00 54.81 183 GLY A C 1
ATOM 1445 O O . GLY A 1 183 ? 5.503 18.382 -15.308 1.00 54.81 183 GLY A O 1
ATOM 1446 N N . ALA A 1 184 ? 4.089 17.634 -13.733 1.00 57.34 184 ALA A N 1
ATOM 1447 C CA . ALA A 1 184 ? 5.087 17.508 -12.677 1.00 57.34 184 ALA A CA 1
ATOM 1448 C C . ALA A 1 184 ? 5.674 16.086 -12.634 1.00 57.34 184 ALA A C 1
ATOM 1450 O O . ALA A 1 184 ? 4.988 15.107 -12.332 1.00 57.34 184 ALA A O 1
ATOM 1451 N N . THR A 1 185 ? 6.981 15.971 -12.884 1.00 59.56 185 THR A N 1
ATOM 1452 C CA . THR A 1 185 ? 7.738 14.704 -12.821 1.00 59.56 185 THR A CA 1
ATOM 1453 C C . THR A 1 185 ? 8.140 14.295 -11.400 1.00 59.56 185 THR A C 1
ATOM 1455 O O . THR A 1 185 ? 8.724 13.233 -11.213 1.00 59.56 185 THR A O 1
ATOM 1458 N N . SER A 1 186 ? 7.827 15.113 -10.394 1.00 61.38 186 SER A N 1
ATOM 1459 C CA . SER A 1 186 ? 7.922 14.778 -8.970 1.00 61.38 186 SER A CA 1
ATOM 1460 C C . SER A 1 186 ? 7.101 15.778 -8.157 1.00 61.38 186 SER A C 1
ATOM 1462 O O . SER A 1 186 ? 7.199 16.980 -8.417 1.00 61.38 186 SER A O 1
ATOM 1464 N N . VAL A 1 187 ? 6.339 15.325 -7.158 1.00 61.62 187 VAL A N 1
ATOM 1465 C CA . VAL A 1 187 ? 5.550 16.227 -6.298 1.00 61.62 187 VAL A CA 1
ATOM 1466 C C . VAL A 1 187 ? 6.284 16.478 -4.977 1.00 61.62 187 VAL A C 1
ATOM 1468 O O . VAL A 1 187 ? 6.256 15.655 -4.061 1.00 61.62 187 VAL A O 1
ATOM 1471 N N . ALA A 1 188 ? 6.944 17.634 -4.859 1.00 52.22 188 ALA A N 1
ATOM 1472 C CA . ALA A 1 188 ? 7.459 18.111 -3.577 1.00 52.22 188 ALA A CA 1
ATOM 1473 C C . ALA A 1 188 ? 6.256 18.437 -2.669 1.00 52.22 188 ALA A C 1
ATOM 1475 O O . ALA A 1 188 ? 5.512 19.366 -2.962 1.00 52.22 188 ALA A O 1
ATOM 1476 N N . ASN A 1 189 ? 6.045 17.658 -1.602 1.00 62.41 189 ASN A N 1
ATOM 1477 C CA . ASN A 1 189 ? 4.861 17.668 -0.715 1.00 62.41 189 ASN A CA 1
ATOM 1478 C C . ASN A 1 189 ? 3.599 16.958 -1.246 1.00 62.41 189 ASN A C 1
ATOM 1480 O O . ASN A 1 189 ? 2.482 17.355 -0.929 1.00 62.41 189 ASN A O 1
ATOM 1484 N N . GLY A 1 190 ? 3.757 15.862 -1.992 1.00 76.31 190 GLY A N 1
ATOM 1485 C CA . GLY A 1 190 ? 2.635 15.048 -2.481 1.00 76.31 190 GLY A CA 1
ATOM 1486 C C . GLY A 1 190 ? 1.914 14.181 -1.438 1.00 76.31 190 GLY A C 1
ATOM 1487 O O . GLY A 1 190 ? 1.132 13.320 -1.839 1.00 76.31 190 GLY A O 1
ATOM 1488 N N . THR A 1 191 ? 2.184 14.341 -0.1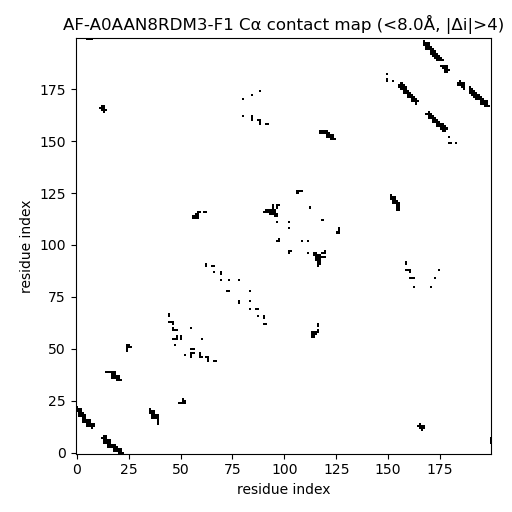37 1.00 87.06 191 THR A N 1
ATOM 1489 C CA . THR A 1 191 ? 1.592 13.491 0.908 1.00 87.06 191 THR A CA 1
ATOM 1490 C C . THR A 1 191 ? 0.342 14.123 1.511 1.00 87.06 191 THR A C 1
ATOM 1492 O O . THR A 1 191 ? 0.398 15.205 2.091 1.00 87.06 191 THR A O 1
ATOM 1495 N N . VAL A 1 192 ? -0.769 13.400 1.429 1.00 91.94 192 VAL A N 1
ATOM 1496 C CA . VAL A 1 192 ? -2.030 13.667 2.117 1.00 91.94 192 VAL A CA 1
ATOM 1497 C C . VAL A 1 192 ? -2.138 12.713 3.304 1.00 91.94 192 VAL A C 1
ATOM 1499 O O . VAL A 1 192 ? -1.892 11.520 3.159 1.00 91.94 192 VAL A O 1
ATOM 1502 N N . ASP A 1 193 ? -2.504 13.229 4.475 1.00 92.81 193 ASP A N 1
ATOM 1503 C CA . ASP A 1 193 ? -2.691 12.445 5.699 1.00 92.81 193 ASP A CA 1
ATOM 1504 C C . ASP A 1 193 ? -3.928 12.965 6.440 1.00 92.81 193 ASP A C 1
ATOM 1506 O O . ASP A 1 193 ? -3.932 14.084 6.953 1.00 92.81 193 ASP A O 1
ATOM 1510 N N . ILE A 1 194 ? -5.008 12.186 6.413 1.00 95.06 194 ILE A N 1
ATOM 1511 C CA . ILE A 1 194 ? -6.342 12.576 6.883 1.00 95.06 194 ILE A CA 1
ATOM 1512 C C . ILE A 1 194 ? -6.803 11.573 7.937 1.00 95.06 194 ILE A C 1
ATOM 1514 O O . ILE A 1 194 ? -6.621 10.366 7.782 1.00 95.06 194 ILE A O 1
ATOM 1518 N N . ILE A 1 195 ? -7.434 12.079 8.996 1.00 94.62 195 ILE A N 1
ATOM 1519 C CA . ILE A 1 195 ? -8.053 11.273 10.049 1.00 94.62 195 ILE A CA 1
ATOM 1520 C C . ILE A 1 195 ? -9.544 11.604 10.098 1.00 94.62 195 ILE A C 1
ATOM 1522 O O . ILE A 1 195 ? -9.911 12.779 10.097 1.00 94.62 195 ILE A O 1
ATOM 1526 N N . PHE A 1 196 ? -10.386 10.576 10.125 1.00 95.19 196 PHE A N 1
ATOM 1527 C CA . PHE A 1 196 ? -11.842 10.690 10.230 1.00 95.19 196 PHE A CA 1
ATOM 1528 C C . PHE A 1 196 ? -12.422 9.436 10.892 1.00 95.19 196 PHE A C 1
ATOM 1530 O O . PHE A 1 196 ? -11.717 8.444 11.042 1.00 95.19 196 PHE A O 1
ATOM 1537 N N . ASP A 1 197 ? -13.696 9.462 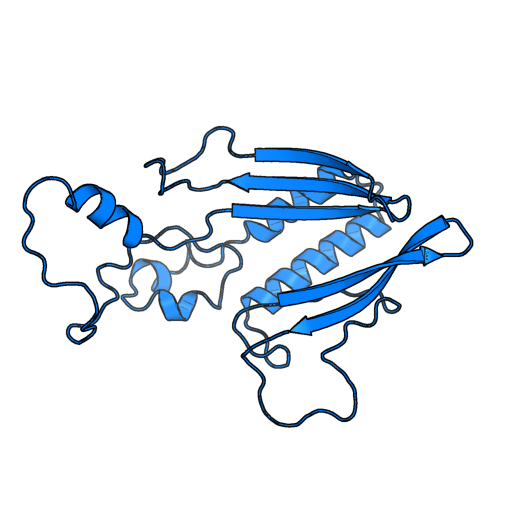11.275 1.00 93.44 197 ASP A N 1
ATOM 1538 C CA . ASP A 1 197 ? -14.385 8.306 11.854 1.00 93.44 197 ASP A CA 1
ATOM 1539 C C . ASP A 1 197 ? -15.380 7.706 10.852 1.00 93.44 197 ASP A C 1
ATOM 1541 O O . ASP A 1 197 ? -16.021 8.431 10.088 1.00 93.44 197 ASP A O 1
ATOM 1545 N N . LEU A 1 198 ? -15.511 6.377 10.853 1.00 90.12 198 LEU A N 1
ATOM 1546 C CA . LEU A 1 198 ? -16.564 5.689 10.110 1.00 90.12 198 LEU A CA 1
ATOM 1547 C C . LEU A 1 198 ? -17.926 5.949 10.759 1.00 90.12 198 LEU A C 1
ATOM 1549 O O . LEU A 1 198 ? -18.134 5.652 11.940 1.00 90.12 198 LEU A O 1
ATOM 1553 N N . ASP A 1 199 ? -18.853 6.436 9.943 1.00 84.56 199 ASP A N 1
ATOM 1554 C CA . ASP A 1 199 ? -20.271 6.536 10.272 1.00 84.56 199 ASP A CA 1
ATOM 1555 C C . ASP A 1 199 ? -20.952 5.216 9.863 1.00 84.56 199 ASP A C 1
ATOM 1557 O O . ASP A 1 199 ? -21.117 4.946 8.669 1.00 84.56 199 ASP A O 1
ATOM 1561 N N . LEU A 1 200 ? -21.223 4.347 10.848 1.00 82.94 200 LEU A N 1
ATOM 1562 C CA . LEU A 1 200 ? -21.768 2.985 10.696 1.00 82.94 200 LEU A CA 1
ATOM 1563 C C . LEU A 1 200 ? -22.978 2.780 11.600 1.00 82.94 200 LEU A C 1
ATOM 1565 O O . LEU A 1 200 ? -22.846 3.122 12.801 1.00 82.94 200 LEU A O 1
#

pLDDT: mean 78.16, std 18.02, range [38.16, 97.5]

Secondary structure (DSSP, 8-state):
-EEEEEEE-TTS-EEEEEEEE--S---S---SS-TTEE-TTS-------SS-TTS--HHHHHHHHHHHHHHHHHHHS---HHHHHHHHHHHHT--SSTT-HHHHH-TTHHHHTTT-SS---EE-TTTS-TT---S------SSHHHHHHHTTEES--EEEEEEE-TTSEEEEEEEE--BGGGTBSS-TT-EEEEEEE---

Mean predicted aligned error: 10.3 Å

Nearest PDB structures (foldseek):
  4iab-assembly1_B  TM=5.450E-01  e=4.028E+00  Bacteroides uniformis ATCC 8492
  7ui9-assembly1_r  TM=3.714E-01  e=2.329E+00  Saccharomyces cerevisiae S288C
  5xm9-assembly2_C  TM=4.590E-01  e=5.138E+00  African swine fever virus BA71V
  2xqy-assembly2_E  TM=4.736E-01  e=5.461E+00  Suid alphaherpesvirus 1

Solvent-accessible surface area (backbone atoms only — not comparable to full-atom values): 12180 Å² total; per-residue (Å²): 89,81,49,66,46,73,45,65,50,98,85,62,32,44,40,63,48,67,34,35,61,53,70,97,49,79,73,86,72,91,56,94,61,67,76,54,43,55,58,62,86,56,91,78,79,84,65,83,68,97,40,32,78,95,53,64,39,58,19,37,57,51,51,37,51,56,48,48,53,50,52,52,45,53,74,77,41,93,66,48,75,65,55,50,45,51,51,48,48,50,56,53,56,40,62,68,40,91,85,33,66,64,56,76,71,42,72,56,53,75,76,52,62,44,58,24,61,23,42,74,77,45,75,45,74,77,59,58,57,102,76,69,85,83,73,82,94,66,96,65,92,85,72,53,68,64,62,52,56,48,82,27,56,48,53,58,38,66,42,78,36,77,48,76,43,47,80,27,47,31,41,44,38,35,39,37,48,40,40,56,95,78,72,32,87,55,46,90,81,35,66,48,76,48,77,52,68,66,91,123

Radius of gyration: 20.45 Å; Cα contacts (8 Å, |Δi|>4): 260; chains: 1; bounding box: 42×48×60 Å